Protein 1YTQ (pdb70)

Structure (mmCIF, N/CA/C/O backbone):
data_1YTQ
#
_entry.id   1YTQ
#
_cell.length_a   76.892
_cell.length_b   82.324
_cell.length_c   108.104
_cell.angle_alpha   90.00
_cell.angle_beta   90.00
_cell.angle_gamma   90.00
#
_symmetry.space_group_name_H-M   'I 2 2 2'
#
loop_
_entity.id
_entity.type
_entity.pdbx_description
1 polymer 'Beta crystallin B2'
2 water water
#
loop_
_atom_site.group_PDB
_atom_site.id
_atom_site.type_symbol
_atom_site.label_atom_id
_atom_site.label_alt_id
_atom_site.label_comp_id
_atom_site.label_asym_id
_atom_site.label_entity_id
_atom_site.label_seq_id
_atom_site.pdbx_PDB_ins_code
_atom_site.Cartn_x
_atom_site.Cartn_y
_atom_site.Cartn_z
_atom_site.occupancy
_atom_site.B_iso_or_equiv
_atom_site.auth_seq_id
_atom_site.auth_comp_id
_atom_site.auth_asym_id
_atom_site.auth_atom_id
_atom_site.pdbx_PDB_model_num
ATOM 1 N N . LEU A 1 14 ? 20.005 19.353 10.438 1.00 36.53 14 LEU A N 1
ATOM 2 C CA . LEU A 1 14 ? 18.805 18.839 11.169 1.00 35.37 14 LEU A CA 1
ATOM 3 C C . LEU A 1 14 ? 19.234 17.807 12.213 1.00 34.62 14 LEU A C 1
ATOM 4 O O . LEU A 1 14 ? 19.959 16.861 11.895 1.00 36.03 14 LEU A O 1
ATOM 9 N N . ASN A 1 15 ? 18.788 18.001 13.451 1.00 32.08 15 ASN A N 1
ATOM 10 C CA . ASN A 1 15 ? 19.110 17.102 14.555 1.00 29.82 15 ASN A CA 1
ATOM 11 C C . ASN A 1 15 ? 17.841 16.448 15.087 1.00 26.86 15 ASN A C 1
ATOM 12 O O . ASN A 1 15 ? 16.740 16.946 14.840 1.00 26.36 15 ASN A O 1
ATOM 17 N N . PRO A 1 16 ? 17.985 15.329 15.820 1.00 24.05 16 PRO A N 1
ATOM 18 C CA . PRO A 1 16 ? 16.835 14.835 16.566 1.00 22.97 16 PRO A CA 1
ATOM 19 C C . PRO A 1 16 ? 16.656 15.705 17.804 1.00 21.30 16 PRO A C 1
ATOM 20 O O . PRO A 1 16 ? 17.610 16.355 18.232 1.00 19.97 16 PRO A O 1
ATOM 24 N N . LYS A 1 17 ? 15.451 15.743 18.362 1.00 20.31 17 LYS A N 1
ATOM 25 C CA . LYS A 1 17 ? 15.205 16.562 19.546 1.00 21.04 17 LYS A CA 1
ATOM 26 C C . LYS A 1 17 ? 14.076 16.025 20.419 1.00 18.77 17 LYS A C 1
ATOM 27 O O . LYS A 1 17 ? 12.928 15.916 19.983 1.00 17.22 17 LYS A O 1
ATOM 33 N N . ILE A 1 18 ? 14.436 15.690 21.655 1.00 17.68 18 ILE A N 1
ATOM 34 C CA . ILE A 1 18 ? 13.508 15.173 22.651 1.00 17.01 18 ILE A CA 1
ATOM 35 C C . ILE A 1 18 ? 13.730 15.946 23.949 1.00 16.81 18 ILE A C 1
ATOM 36 O O . ILE A 1 18 ? 14.873 16.187 24.344 1.00 17.16 18 ILE A O 1
ATOM 41 N N . ILE A 1 19 ? 12.639 16.347 24.598 1.00 16.85 19 ILE A N 1
ATOM 42 C CA . ILE A 1 19 ? 12.716 17.115 25.838 1.00 17.40 19 ILE A CA 1
ATOM 43 C C . ILE A 1 19 ? 12.109 16.300 26.975 1.00 17.43 19 ILE A C 1
ATOM 44 O O . ILE A 1 19 ? 10.948 15.895 26.903 1.00 17.31 19 ILE A O 1
ATOM 49 N N . ILE A 1 20 ? 12.902 16.070 28.020 1.00 16.82 20 ILE A N 1
ATOM 50 C CA . ILE A 1 20 ? 12.450 15.330 29.199 1.00 16.62 20 ILE A CA 1
ATOM 51 C C . ILE A 1 20 ? 12.211 16.294 30.359 1.00 17.58 20 ILE A C 1
ATOM 52 O O . ILE A 1 20 ? 12.987 17.225 30.566 1.00 16.99 20 ILE A O 1
ATOM 57 N N . PHE A 1 21 ? 11.128 16.066 31.099 1.00 16.64 21 PHE A N 1
ATOM 58 C CA . PHE A 1 21 ? 10.706 16.957 32.178 1.00 17.92 21 PHE A CA 1
ATOM 59 C C . PHE A 1 21 ? 10.728 16.220 33.514 1.00 17.89 21 PHE A C 1
ATOM 60 O O . PHE A 1 21 ? 10.519 15.008 33.561 1.00 16.45 21 PHE A O 1
ATOM 68 N N . GLU A 1 22 ? 10.977 16.960 34.594 1.00 18.82 22 GLU A N 1
ATOM 69 C CA . GLU A 1 22 ? 10.962 16.393 35.946 1.00 20.42 22 GLU A CA 1
ATOM 70 C C . GLU A 1 22 ? 9.602 15.800 36.289 1.00 20.94 22 GLU A C 1
ATOM 71 O O . GLU A 1 22 ? 9.501 14.635 36.681 1.00 22.66 22 GLU A O 1
ATOM 77 N N . GLN A 1 23 ? 8.564 16.616 36.132 1.00 21.43 23 GLN A N 1
ATOM 78 C CA . GLN A 1 23 ? 7.217 16.269 36.571 1.00 22.25 23 GLN A CA 1
ATOM 79 C C . GLN A 1 23 ? 6.326 15.860 35.404 1.00 21.67 23 GLN A C 1
ATOM 80 O O . GLN A 1 23 ? 6.712 15.970 34.238 1.00 19.65 23 GLN A O 1
ATOM 86 N N . GLU A 1 24 ? 5.131 15.384 35.740 1.00 21.79 24 GLU A N 1
ATOM 87 C CA . GLU A 1 24 ? 4.106 15.062 34.747 1.00 22.86 24 GLU A CA 1
ATOM 88 C C . GLU A 1 24 ? 3.549 16.339 34.120 1.00 22.81 24 GLU A C 1
ATOM 89 O O . GLU A 1 24 ? 3.680 17.426 34.688 1.00 22.60 24 GLU A O 1
ATOM 100 N N . ASN A 1 25 ? 2.927 16.193 32.952 1.00 22.40 25 ASN A N 1
ATOM 101 C CA . ASN A 1 25 ? 2.344 17.319 32.213 1.00 23.27 25 ASN A CA 1
ATOM 102 C C . ASN A 1 25 ? 3.341 18.443 31.905 1.00 23.42 25 ASN A C 1
ATOM 103 O O . ASN A 1 25 ? 2.978 19.621 31.886 1.00 23.68 25 ASN A O 1
ATOM 108 N N . PHE A 1 26 ? 4.595 18.062 31.659 1.00 22.72 26 PHE A N 1
ATOM 109 C CA . PHE A 1 26 ? 5.619 18.980 31.156 1.00 22.86 26 PHE A CA 1
ATOM 110 C C . PHE A 1 26 ? 5.874 20.155 32.103 1.00 22.78 26 PHE A C 1
ATOM 111 O O . PHE A 1 26 ? 5.947 21.311 31.681 1.00 23.88 26 PHE A O 1
ATOM 119 N N . GLN A 1 27 ? 6.014 19.829 33.388 1.00 23.19 27 GLN A N 1
ATOM 120 C CA . GLN A 1 27 ? 6.305 20.807 34.432 1.00 23.20 27 GLN A CA 1
ATOM 121 C C . GLN A 1 27 ? 7.674 20.525 35.046 1.00 22.92 27 GLN A C 1
ATOM 122 O O . GLN A 1 27 ? 8.267 19.471 34.807 1.00 22.91 27 GLN A O 1
ATOM 128 N N . GLY A 1 28 ? 8.166 21.474 35.838 1.00 22.22 28 GLY A N 1
ATOM 129 C CA . GLY A 1 28 ? 9.469 21.348 36.487 1.00 21.86 28 GLY A CA 1
ATOM 130 C C . GLY A 1 28 ? 10.617 21.610 35.530 1.00 21.25 28 GLY A C 1
ATOM 131 O O . GLY A 1 28 ? 10.424 22.199 34.463 1.00 21.54 28 GLY A O 1
ATOM 132 N N . HIS A 1 29 ? 11.814 21.174 35.916 1.00 21.22 29 HIS A N 1
ATOM 133 C CA . HIS A 1 29 ? 13.003 21.340 35.081 1.00 21.04 29 HIS A CA 1
ATOM 134 C C . HIS A 1 29 ? 12.926 20.452 33.843 1.00 21.25 29 HIS A C 1
ATOM 135 O O . HIS A 1 29 ? 12.479 19.307 33.920 1.00 19.86 29 HIS A O 1
ATOM 142 N N . SER A 1 30 ? 13.368 20.993 32.709 1.00 21.29 30 SER A N 1
ATOM 143 C CA . SER A 1 30 ? 13.381 20.263 31.445 1.00 21.64 30 SER A CA 1
ATOM 144 C C . SER A 1 30 ? 14.774 20.277 30.823 1.00 22.11 30 SER A C 1
ATOM 145 O O . SE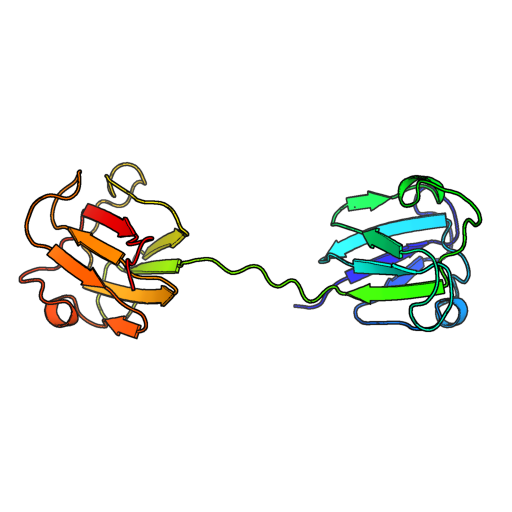R A 1 30 ? 15.560 21.196 31.064 1.00 22.40 30 SER A O 1
ATOM 148 N N . HIS A 1 31 ? 15.071 19.252 30.026 1.00 21.34 31 HIS A N 1
ATOM 149 C CA . HIS A 1 31 ? 16.359 19.143 29.343 1.00 20.94 31 HIS A CA 1
ATOM 150 C C . HIS A 1 31 ? 16.186 18.586 27.933 1.00 21.14 31 HIS A C 1
ATOM 151 O O . HIS A 1 31 ? 15.594 17.522 27.750 1.00 19.36 31 HIS A O 1
ATOM 158 N N . GLU A 1 32 ? 16.716 19.308 26.947 1.00 21.16 32 GLU A N 1
ATOM 159 C CA . GLU A 1 32 ? 16.639 18.896 25.548 1.00 21.46 32 GLU A CA 1
ATOM 160 C C . GLU A 1 32 ? 17.868 18.079 25.160 1.00 20.92 32 GLU A C 1
ATOM 161 O O . GLU A 1 32 ? 19.001 18.512 25.378 1.00 19.99 32 GLU A O 1
ATOM 167 N N . LEU A 1 33 ? 17.634 16.898 24.588 1.00 19.85 33 LEU A N 1
ATOM 168 C CA . LEU A 1 33 ? 18.703 16.060 24.048 1.00 20.24 33 LEU A CA 1
ATOM 169 C C . LEU A 1 33 ? 18.646 16.062 22.527 1.00 20.54 33 LEU A C 1
ATOM 170 O O . LEU A 1 33 ? 17.585 15.840 21.944 1.00 19.90 33 LEU A O 1
ATOM 175 N N . ASN A 1 34 ? 19.792 16.309 21.894 1.00 20.61 34 ASN A N 1
ATOM 176 C CA . ASN A 1 34 ? 19.915 16.236 20.439 1.00 20.77 34 ASN A CA 1
ATOM 177 C C . ASN A 1 34 ? 20.844 15.099 20.008 1.00 20.80 34 ASN A C 1
ATOM 178 O O . ASN A 1 34 ? 21.292 15.047 18.861 1.00 21.97 34 ASN A O 1
ATOM 183 N N . GLY A 1 35 ? 21.119 14.189 20.940 1.00 20.22 35 GLY A N 1
ATOM 184 C CA . GLY A 1 35 ? 21.957 13.022 20.684 1.00 20.07 35 GLY A CA 1
ATOM 185 C C . GLY A 1 35 ? 21.772 11.990 21.783 1.00 19.94 35 GLY A C 1
ATOM 186 O O . GLY A 1 35 ? 20.962 12.191 22.691 1.00 18.48 35 GLY A O 1
ATOM 187 N N . PRO A 1 36 ? 22.518 10.875 21.710 1.00 20.36 36 PRO A N 1
ATOM 188 C CA . PRO A 1 36 ? 22.396 9.826 22.723 1.00 20.11 36 PRO A CA 1
ATOM 189 C C . PRO A 1 36 ? 22.939 10.234 24.093 1.00 20.68 36 PRO A C 1
ATOM 190 O O . PRO A 1 36 ? 23.944 10.943 24.176 1.00 20.82 36 PRO A O 1
ATOM 194 N N . CYS A 1 37 ? 22.263 9.786 25.149 1.00 19.28 37 CYS A N 1
ATOM 195 C CA . CYS A 1 37 ? 22.701 10.017 26.524 1.00 19.69 37 CYS A CA 1
ATOM 196 C C . CYS A 1 37 ? 22.579 8.711 27.317 1.00 19.88 37 CYS A C 1
ATOM 197 O O . CYS A 1 37 ? 21.467 8.248 27.572 1.00 18.79 37 CYS A O 1
ATOM 200 N N . PRO A 1 38 ? 23.720 8.110 27.705 1.00 20.12 38 PRO A N 1
ATOM 201 C CA . PRO A 1 38 ? 23.702 6.827 28.410 1.00 20.22 38 PRO A CA 1
ATOM 202 C C . PRO A 1 38 ? 23.362 6.926 29.902 1.00 20.26 38 PRO A C 1
ATOM 203 O O . PRO A 1 38 ? 23.135 5.899 30.544 1.00 19.71 38 PRO A O 1
ATOM 207 N N . ASN A 1 39 ? 23.341 8.143 30.442 1.00 21.06 39 ASN A N 1
ATOM 208 C CA . ASN A 1 39 ? 23.000 8.372 31.844 1.00 20.98 39 ASN A CA 1
ATOM 209 C C . ASN A 1 39 ? 22.224 9.682 31.992 1.00 20.24 39 ASN A C 1
ATOM 210 O O . ASN A 1 39 ? 22.814 10.765 32.004 1.00 19.70 39 ASN A O 1
ATOM 215 N N . LEU A 1 40 ? 20.901 9.573 32.104 1.00 18.94 40 LEU A N 1
ATOM 216 C CA . LEU A 1 40 ? 20.025 10.748 32.186 1.00 19.49 40 LEU A CA 1
ATOM 217 C C . LEU A 1 40 ? 20.077 11.460 33.542 1.00 19.49 40 LEU A C 1
ATOM 218 O O . LEU A 1 40 ? 19.480 12.525 33.702 1.00 18.99 40 LEU A O 1
ATOM 223 N N . LYS A 1 41 ? 20.779 10.878 34.514 1.00 20.90 41 LYS A N 1
ATOM 224 C CA . LYS A 1 41 ? 21.049 11.557 35.783 1.00 22.48 41 LYS A CA 1
ATOM 225 C C . LYS A 1 41 ? 21.889 12.822 35.571 1.00 22.11 41 LYS A C 1
ATOM 226 O O . LYS A 1 41 ? 21.761 13.789 36.323 1.00 22.70 41 LYS A O 1
ATOM 232 N N . GLU A 1 42 ? 22.738 12.808 34.544 1.00 22.49 42 GLU A N 1
ATOM 233 C CA . GLU A 1 42 ? 23.594 13.953 34.218 1.00 23.36 42 GLU A CA 1
ATOM 234 C C . GLU A 1 42 ? 22.837 15.139 33.606 1.00 23.06 42 GLU A C 1
ATOM 235 O O . GLU A 1 42 ? 23.396 16.230 33.493 1.00 23.13 42 GLU A O 1
ATOM 241 N N . THR A 1 43 ? 21.583 14.928 33.207 1.00 21.71 43 THR A N 1
ATOM 242 C CA . THR A 1 43 ? 20.759 15.996 32.634 1.00 21.56 43 THR A CA 1
ATOM 243 C C . THR A 1 43 ? 20.059 16.845 33.698 1.00 20.55 43 THR A C 1
ATOM 244 O O . THR A 1 43 ? 19.502 17.896 33.381 1.00 20.86 43 THR A O 1
ATOM 248 N N . GLY A 1 44 ? 20.076 16.383 34.949 1.00 20.85 44 GLY A N 1
ATOM 249 C CA . GLY A 1 44 ? 19.292 17.002 36.018 1.00 21.19 44 GLY A CA 1
ATOM 250 C C . GLY A 1 44 ? 17.890 16.419 36.119 1.00 21.41 44 GLY A C 1
ATOM 251 O O . GLY A 1 44 ? 17.149 16.735 37.052 1.00 22.38 44 GLY A O 1
ATOM 252 N N . VAL A 1 45 ? 17.529 15.572 35.154 1.00 21.32 45 VAL A N 1
ATOM 253 C CA . VAL A 1 45 ? 16.248 14.874 35.140 1.00 21.19 45 VAL A CA 1
ATOM 254 C C . VAL A 1 45 ? 16.543 13.375 35.208 1.00 20.70 45 VAL A C 1
ATOM 255 O O . VAL A 1 45 ? 16.545 12.680 34.189 1.00 20.69 45 VAL A O 1
ATOM 259 N N . GLU A 1 46 ? 16.806 12.892 36.419 1.00 21.13 46 GLU A N 1
ATOM 260 C CA . GLU A 1 46 ? 17.200 11.498 36.641 1.00 21.56 46 GLU A CA 1
ATOM 261 C C . GLU A 1 46 ? 16.075 10.522 36.303 1.00 20.91 46 GLU A C 1
ATOM 262 O O . GLU A 1 46 ? 16.324 9.448 35.751 1.00 21.28 46 GLU A O 1
ATOM 268 N N . LYS A 1 47 ? 14.845 10.900 36.644 1.00 20.32 47 LYS A N 1
ATOM 269 C CA . LYS A 1 47 ? 13.666 10.095 36.339 1.00 19.86 47 LYS A CA 1
ATOM 270 C C . LYS A 1 47 ? 12.561 11.009 35.816 1.00 18.75 47 LYS A C 1
ATOM 271 O O . LYS A 1 47 ? 11.850 11.650 36.594 1.00 18.48 47 LYS A O 1
ATOM 277 N N . ALA A 1 48 ? 12.435 11.070 34.492 1.00 18.28 48 ALA A N 1
ATOM 278 C CA . ALA A 1 48 ? 11.493 11.978 33.843 1.00 17.65 48 ALA A CA 1
ATOM 279 C C . ALA A 1 48 ? 10.043 11.633 34.176 1.00 17.05 48 ALA A C 1
ATOM 280 O O . ALA A 1 48 ? 9.676 10.459 34.243 1.00 17.10 48 ALA A O 1
ATOM 282 N N . GLY A 1 49 ? 9.235 12.667 34.394 1.00 16.27 49 GLY A N 1
ATOM 283 C CA . GLY A 1 49 ? 7.799 12.512 34.617 1.00 16.64 49 GLY A CA 1
ATOM 284 C C . GLY A 1 49 ? 7.005 12.619 33.326 1.00 16.26 49 GLY A C 1
ATOM 285 O O . GLY A 1 49 ? 5.924 12.040 33.209 1.00 17.02 49 GLY A O 1
ATOM 286 N N . SER A 1 50 ? 7.539 13.368 32.360 1.00 15.54 50 SER A N 1
ATOM 287 C CA . SER A 1 50 ? 6.919 13.502 31.040 1.00 15.46 50 SER A CA 1
ATOM 288 C C . SER A 1 50 ? 7.967 13.748 29.955 1.00 15.71 50 SER A C 1
ATOM 289 O O . SER A 1 50 ? 9.074 14.211 30.241 1.00 15.57 50 SER A O 1
ATOM 292 N N . VAL A 1 51 ? 7.602 13.434 28.713 1.00 15.07 51 VAL A N 1
ATOM 293 C CA . VAL A 1 51 ? 8.525 13.494 27.578 1.00 15.33 51 VAL A CA 1
ATOM 294 C C . VAL A 1 51 ? 7.850 14.110 26.351 1.00 16.28 51 VAL A C 1
ATOM 295 O O . VAL A 1 51 ? 6.750 13.703 25.973 1.00 15.22 51 VAL A O 1
ATOM 299 N N . LEU A 1 52 ? 8.521 15.085 25.737 1.00 16.56 52 LEU A N 1
ATOM 300 C CA . LEU A 1 52 ? 8.049 15.716 24.503 1.00 16.97 52 LEU A CA 1
ATOM 301 C C . LEU A 1 52 ? 9.038 15.445 23.373 1.00 16.28 52 LEU A C 1
ATOM 302 O O . LEU A 1 52 ? 10.194 15.865 23.442 1.00 15.77 52 LEU A O 1
ATOM 307 N N . VAL A 1 53 ? 8.577 14.745 22.339 1.00 15.88 53 VAL A N 1
ATOM 308 C CA . VAL A 1 53 ? 9.394 14.462 21.160 1.00 16.32 53 VAL A CA 1
ATOM 309 C C . VAL A 1 53 ? 9.063 15.468 20.064 1.00 16.14 53 VAL A C 1
ATOM 310 O O . VAL A 1 53 ? 7.916 15.559 19.624 1.00 14.71 53 VAL A O 1
ATOM 314 N N . GLN A 1 54 ? 10.073 16.218 19.631 1.00 16.72 54 GLN A N 1
ATOM 315 C CA . GLN A 1 54 ? 9.909 17.227 18.583 1.00 17.84 54 GLN A CA 1
ATOM 316 C C . GLN A 1 54 ? 10.508 16.776 17.245 1.00 17.22 54 GLN A C 1
ATOM 317 O O . GLN A 1 54 ? 10.035 17.184 16.184 1.00 18.01 54 GLN A O 1
ATOM 323 N N . ALA A 1 55 ? 11.550 15.947 17.298 1.00 17.24 55 ALA A N 1
ATOM 324 C CA . ALA A 1 55 ? 12.073 15.276 16.106 1.00 17.29 55 ALA A CA 1
ATOM 325 C C . ALA A 1 55 ? 12.729 13.954 16.495 1.00 17.21 55 ALA A C 1
ATOM 326 O O . ALA A 1 55 ? 13.753 13.943 17.177 1.00 17.41 55 ALA A O 1
ATOM 328 N N . GLY A 1 56 ? 12.135 12.848 16.053 1.00 16.82 56 GLY A N 1
ATOM 329 C CA . GLY A 1 56 ? 12.580 11.508 16.437 1.00 16.71 56 GLY A CA 1
ATOM 330 C C . GLY A 1 56 ? 12.576 10.539 15.265 1.00 16.25 56 GLY A C 1
ATOM 331 O O . GLY A 1 56 ? 12.855 10.939 14.134 1.00 16.47 56 GLY A O 1
ATOM 332 N N . PRO A 1 57 ? 12.261 9.254 15.521 1.00 15.08 57 PRO A N 1
ATOM 333 C CA . PRO A 1 57 ? 11.883 8.660 16.805 1.00 14.25 57 PRO A CA 1
ATOM 334 C C . PRO A 1 57 ? 13.079 8.362 17.709 1.00 14.07 57 PRO A C 1
ATOM 335 O O . PRO A 1 57 ? 14.211 8.276 17.236 1.00 14.19 57 PRO A O 1
ATOM 339 N N . TRP A 1 58 ? 12.810 8.205 19.002 1.00 13.10 58 TRP A N 1
ATOM 340 C CA . TRP A 1 58 ? 13.832 7.853 19.984 1.00 13.14 58 TRP A CA 1
ATOM 341 C C . TRP A 1 58 ? 13.505 6.504 20.611 1.00 13.10 58 TRP A C 1
ATOM 342 O O . TRP A 1 58 ? 12.369 6.033 20.529 1.00 11.74 58 TRP A O 1
ATOM 353 N N . VAL A 1 59 ? 14.509 5.888 21.231 1.00 13.09 59 VAL A N 1
ATOM 354 C CA . VAL A 1 59 ? 14.286 4.722 22.084 1.00 13.05 59 VAL A CA 1
ATOM 355 C C . VAL A 1 59 ? 14.905 4.970 23.460 1.00 13.92 59 VAL A C 1
ATOM 356 O O . VAL A 1 59 ? 16.116 5.166 23.585 1.00 13.24 59 VAL A O 1
ATOM 360 N N . GLY A 1 60 ? 14.053 4.986 24.484 1.00 12.75 60 GLY A N 1
ATOM 361 C CA . GLY A 1 60 ? 14.493 5.156 25.863 1.00 13.24 60 GLY A CA 1
ATOM 362 C C . GLY A 1 60 ? 14.612 3.814 26.550 1.00 13.48 60 GLY A C 1
ATOM 363 O O . GLY A 1 60 ? 13.991 2.836 26.126 1.00 12.51 60 GLY A O 1
ATOM 364 N N . TYR A 1 61 ? 15.411 3.767 27.611 1.00 13.65 61 TYR A N 1
ATOM 365 C CA . TYR A 1 61 ? 15.646 2.525 28.338 1.00 14.65 61 TYR A CA 1
ATOM 366 C C . TYR A 1 61 ? 15.451 2.694 29.839 1.00 14.83 61 TYR A C 1
ATOM 367 O O . TYR A 1 61 ? 15.604 3.788 30.385 1.00 14.23 61 TYR A O 1
ATOM 376 N N . GLU A 1 62 ? 15.107 1.586 30.486 1.00 16.06 62 GLU A N 1
ATOM 377 C CA . GLU A 1 62 ? 14.941 1.516 31.933 1.00 16.80 62 GLU A CA 1
ATOM 378 C C . GLU A 1 62 ? 16.229 1.893 32.663 1.00 16.80 62 GLU A C 1
ATOM 379 O O . GLU A 1 62 ? 16.214 2.711 33.584 1.00 17.94 62 GLU A O 1
ATOM 385 N N . GLN A 1 63 ? 17.334 1.284 32.237 1.00 17.58 63 GLN A N 1
ATOM 386 C CA . GLN A 1 63 ? 18.618 1.405 32.924 1.00 18.42 63 GLN A CA 1
ATOM 387 C C . GLN A 1 63 ? 19.627 2.195 32.098 1.00 18.22 63 GLN A C 1
ATOM 388 O O . GLN A 1 63 ? 19.409 2.457 30.912 1.00 16.40 63 GLN A O 1
ATOM 394 N N . ALA A 1 64 ? 20.730 2.575 32.740 1.00 18.24 64 ALA A N 1
ATOM 395 C CA . ALA A 1 64 ? 21.798 3.327 32.083 1.00 18.77 64 ALA A CA 1
ATOM 396 C C . ALA A 1 64 ? 22.505 2.477 31.029 1.00 18.72 64 ALA A C 1
ATOM 397 O O . ALA A 1 64 ? 22.451 1.246 31.073 1.00 19.10 64 ALA A O 1
ATOM 399 N N . ASN A 1 65 ? 23.162 3.151 30.085 1.00 19.00 65 ASN A N 1
ATOM 400 C CA . ASN A 1 65 ? 23.903 2.499 28.999 1.00 19.57 65 ASN A CA 1
ATOM 401 C C . ASN A 1 65 ? 23.021 1.644 28.079 1.00 19.36 65 ASN A C 1
ATOM 402 O O . ASN A 1 65 ? 23.461 0.611 27.569 1.00 19.38 65 ASN A O 1
ATOM 407 N N . CYS A 1 66 ? 21.783 2.093 27.871 1.00 19.01 66 CYS A N 1
ATOM 408 C CA . CYS A 1 66 ? 20.834 1.443 26.963 1.00 18.86 66 CYS A CA 1
ATOM 409 C C . CYS A 1 66 ? 20.556 -0.022 27.324 1.00 19.02 66 CYS A C 1
ATOM 410 O O . CYS A 1 66 ? 20.679 -0.913 26.481 1.00 19.31 66 CYS A O 1
ATOM 413 N N . LYS A 1 67 ? 20.172 -0.252 28.580 1.00 18.71 67 LYS A N 1
ATOM 414 C CA . LYS A 1 67 ? 19.862 -1.596 29.080 1.00 19.17 67 LYS A CA 1
ATOM 415 C C . LYS A 1 67 ? 18.478 -1.642 29.724 1.00 17.50 67 LYS A C 1
ATOM 416 O O . LYS A 1 67 ? 17.925 -0.610 30.105 1.00 17.43 67 LYS A O 1
ATOM 422 N N . GLY A 1 68 ? 17.931 -2.850 29.847 1.00 16.80 68 GLY A N 1
ATOM 423 C CA . GLY A 1 68 ? 16.635 -3.062 30.491 1.00 15.72 68 GLY A CA 1
ATOM 424 C C . GLY A 1 68 ? 15.470 -2.957 29.524 1.00 15.20 68 GLY A C 1
ATOM 425 O O . GLY A 1 68 ? 15.618 -3.227 28.330 1.00 16.90 68 GLY A O 1
ATOM 426 N N . GLU A 1 69 ? 14.307 -2.570 30.046 1.00 14.42 69 GLU A N 1
ATOM 427 C CA . GLU A 1 69 ? 13.093 -2.436 29.232 1.00 13.91 69 GLU A CA 1
ATOM 428 C C . GLU A 1 69 ? 13.191 -1.246 28.279 1.00 13.91 69 GLU A C 1
ATOM 429 O O . GLU A 1 69 ? 13.781 -0.219 28.613 1.00 13.03 69 GLU A O 1
ATOM 440 N N . GLN A 1 70 ? 12.593 -1.402 27.100 1.00 13.60 70 GLN A N 1
ATOM 441 C CA . GLN A 1 70 ? 12.730 -0.444 26.005 1.00 13.37 70 GLN A CA 1
ATOM 442 C C . GLN A 1 70 ? 11.418 0.294 25.749 1.00 12.82 70 GLN A C 1
ATOM 443 O O . GLN A 1 70 ? 10.344 -0.310 25.778 1.00 12.35 70 GLN A O 1
ATOM 449 N N . PHE A 1 71 ? 11.515 1.601 25.502 1.00 12.55 71 PHE A N 1
ATOM 450 C CA . PHE A 1 71 ? 10.350 2.433 25.191 1.00 12.25 71 PHE A CA 1
ATOM 451 C C . PHE A 1 71 ? 10.624 3.260 23.937 1.00 12.54 71 PHE A C 1
ATOM 452 O O . PHE A 1 71 ? 11.575 4.041 23.905 1.00 12.37 71 PHE A O 1
ATOM 460 N N . VAL A 1 72 ? 9.790 3.090 22.914 1.00 11.78 72 VAL A N 1
ATOM 461 C CA . VAL A 1 72 ? 9.923 3.842 21.668 1.00 12.21 72 VAL A CA 1
ATOM 462 C C . VAL A 1 72 ? 9.109 5.131 21.752 1.00 12.52 72 VAL A C 1
ATOM 463 O O . VAL A 1 72 ? 7.893 5.093 21.947 1.00 12.11 72 VAL A O 1
ATOM 467 N N . PHE A 1 73 ? 9.793 6.264 21.603 1.00 12.21 73 PHE A N 1
ATOM 468 C CA . PHE A 1 73 ? 9.158 7.578 21.638 1.00 12.36 73 PHE A CA 1
ATOM 469 C C . PHE A 1 73 ? 9.068 8.152 20.227 1.00 13.26 73 PHE A C 1
ATOM 470 O O . PHE A 1 73 ? 10.073 8.219 19.518 1.00 13.17 73 PHE A O 1
ATOM 478 N N . GLU A 1 74 ? 7.865 8.561 19.829 1.00 13.27 74 GLU A N 1
ATOM 479 C CA . GLU A 1 74 ? 7.641 9.191 18.528 1.00 13.30 74 GLU A CA 1
ATOM 480 C C . GLU A 1 74 ? 7.160 10.621 18.717 1.00 13.97 74 GLU A C 1
ATOM 481 O O . GLU A 1 74 ? 6.772 11.007 19.819 1.00 13.23 74 GLU A O 1
ATOM 487 N N . LYS A 1 75 ? 7.179 11.401 17.638 1.00 14.58 75 LYS A N 1
ATOM 488 C CA . LYS A 1 75 ? 6.840 12.823 17.710 1.00 15.10 75 LYS A CA 1
ATOM 489 C C . LYS A 1 75 ? 5.474 13.034 18.359 1.00 14.95 75 LYS A C 1
ATOM 490 O O . LYS A 1 75 ? 4.460 12.538 17.867 1.00 14.77 75 LYS A O 1
ATOM 498 N N . GLY A 1 76 ? 5.464 13.761 19.474 1.00 14.93 76 GLY A N 1
ATOM 499 C CA . GLY A 1 76 ? 4.238 14.013 20.224 1.00 15.01 76 GLY A CA 1
ATOM 500 C C . GLY A 1 76 ? 4.469 14.183 21.713 1.00 15.11 76 GLY A C 1
ATOM 501 O O . GLY A 1 76 ? 5.591 14.436 22.156 1.00 15.85 76 GLY A O 1
ATOM 502 N N . GLU A 1 77 ? 3.395 14.016 22.479 1.00 15.22 77 GLU A N 1
ATOM 503 C CA . GLU A 1 77 ? 3.375 14.309 23.905 1.00 15.97 77 GLU A CA 1
ATOM 504 C C . GLU A 1 77 ? 3.151 13.038 24.726 1.00 15.73 77 GLU A C 1
ATOM 505 O O . GLU A 1 77 ? 2.178 12.313 24.508 1.00 15.54 77 GLU A O 1
ATOM 511 N N . TYR A 1 78 ? 4.063 12.781 25.661 1.00 15.71 78 TYR A N 1
ATOM 512 C CA . TYR A 1 78 ? 3.923 11.705 26.639 1.00 16.06 78 TYR A CA 1
ATOM 513 C C . TYR A 1 78 ? 3.887 12.355 28.028 1.00 17.12 78 TYR A C 1
ATOM 514 O O . TYR A 1 78 ? 4.936 12.585 28.633 1.00 16.13 78 TYR A O 1
ATOM 523 N N . PRO A 1 79 ? 2.678 12.659 28.538 1.00 18.49 79 PRO A N 1
ATOM 524 C CA . PRO A 1 79 ? 2.538 13.511 29.721 1.00 19.65 79 PRO A CA 1
ATOM 525 C C . PRO A 1 79 ? 2.740 12.827 31.079 1.00 20.99 79 PRO A C 1
ATOM 526 O O . PRO A 1 79 ? 2.791 13.515 32.099 1.00 21.79 79 PRO A O 1
ATOM 530 N N . ARG A 1 80 ? 2.835 11.498 31.097 1.00 21.45 80 ARG A N 1
ATOM 531 C CA . ARG A 1 80 ? 3.066 10.753 32.339 1.00 23.13 80 ARG A CA 1
ATOM 532 C C . ARG A 1 80 ? 4.068 9.624 32.128 1.00 23.34 80 ARG A C 1
ATOM 533 O O . ARG A 1 80 ? 4.410 9.292 30.993 1.00 23.21 80 ARG A O 1
ATOM 541 N N . TRP A 1 81 ? 4.530 9.039 33.230 1.00 24.11 81 TRP A N 1
ATOM 542 C CA . TRP A 1 81 ? 5.473 7.921 33.174 1.00 24.49 81 TRP A CA 1
ATOM 543 C C . TRP A 1 81 ? 4.840 6.681 32.536 1.00 24.81 81 TRP A C 1
ATOM 544 O O . TRP A 1 81 ? 5.496 5.971 31.775 1.00 27.03 81 TRP A O 1
ATOM 555 N N . ASP A 1 82 ? 3.566 6.437 32.840 1.00 22.20 82 ASP A N 1
ATOM 556 C CA . ASP A 1 82 ? 2.861 5.245 32.355 1.00 21.44 82 ASP A CA 1
ATOM 557 C C . ASP A 1 82 ? 2.358 5.381 30.914 1.00 19.48 82 ASP A C 1
ATOM 558 O O . ASP A 1 82 ? 1.836 4.419 30.349 1.00 19.98 82 ASP A O 1
ATOM 563 N N . SER A 1 83 ? 2.511 6.567 30.326 1.00 18.38 83 SER A N 1
ATOM 564 C CA . SER A 1 83 ? 2.086 6.807 28.948 1.00 17.73 83 SER A CA 1
ATOM 565 C C . SER A 1 83 ? 3.015 6.160 27.915 1.00 16.70 83 SER A C 1
ATOM 566 O O . SER A 1 83 ? 2.588 5.907 26.789 1.00 15.64 83 SER A O 1
ATOM 569 N N . TRP A 1 84 ? 4.270 5.900 28.290 1.00 16.45 84 TRP A N 1
ATOM 570 C CA . TRP A 1 84 ? 5.257 5.331 27.358 1.00 16.37 84 TRP A CA 1
ATOM 571 C C . TRP A 1 84 ? 5.681 3.888 27.665 1.00 16.26 84 TRP A C 1
ATOM 572 O O . TRP A 1 84 ? 6.463 3.306 26.911 1.00 14.79 84 TRP A O 1
ATOM 583 N N . THR A 1 85 ? 5.174 3.315 28.756 1.00 16.26 85 THR A N 1
ATOM 584 C CA . THR A 1 85 ? 5.526 1.945 29.148 1.00 18.50 85 THR A CA 1
ATOM 585 C C . THR A 1 85 ? 4.296 1.189 29.651 1.00 18.95 85 THR A C 1
ATOM 586 O O . THR A 1 85 ? 3.445 1.764 30.333 1.00 17.09 85 THR A O 1
ATOM 590 N N . SER A 1 86 ? 4.213 -0.098 29.312 1.00 21.02 86 SER A N 1
ATOM 591 C CA . SER A 1 86 ? 2.996 -0.886 29.544 1.00 23.86 86 SER A CA 1
ATOM 592 C C . SER A 1 86 ? 3.092 -1.971 30.622 1.00 26.31 86 SER A C 1
ATOM 593 O O . SER A 1 86 ? 2.063 -2.407 31.145 1.00 27.54 86 SER A O 1
ATOM 596 N N . SER A 1 87 ? 4.306 -2.410 30.945 1.00 27.26 87 SER A N 1
ATOM 597 C CA . SER A 1 87 ? 4.519 -3.364 32.033 1.00 29.73 87 SER A CA 1
ATOM 598 C C . SER A 1 87 ? 5.460 -2.741 33.057 1.00 30.95 87 SER A C 1
ATOM 599 O O . SER A 1 87 ? 6.674 -2.691 32.843 1.00 27.92 87 SER A O 1
ATOM 602 N N . ARG A 1 88 ? 4.899 -2.262 34.167 1.00 31.96 88 ARG A N 1
ATOM 603 C CA . ARG A 1 88 ? 5.693 -1.561 35.172 1.00 32.71 88 ARG A CA 1
ATOM 604 C C . ARG A 1 88 ? 6.288 -2.478 36.227 1.00 32.61 88 ARG A C 1
ATOM 605 O O . ARG A 1 88 ? 5.695 -2.716 37.284 1.00 35.37 88 ARG A O 1
ATOM 613 N N . ARG A 1 89 ? 7.468 -3.000 35.915 1.00 31.19 89 ARG A N 1
ATOM 614 C CA . ARG A 1 89 ? 8.431 -3.335 36.947 1.00 30.34 89 ARG A CA 1
ATOM 615 C C . ARG A 1 89 ? 8.939 -2.008 37.516 1.00 29.32 89 ARG A C 1
ATOM 616 O O . ARG A 1 89 ? 9.154 -1.886 38.723 1.00 29.58 89 ARG A O 1
ATOM 624 N N . THR A 1 90 ? 9.128 -1.022 36.634 1.00 28.26 90 THR A N 1
ATOM 625 C CA . THR A 1 90 ? 9.693 0.274 37.013 1.00 26.27 90 THR A CA 1
ATOM 626 C C . THR A 1 90 ? 9.043 1.454 36.284 1.00 24.74 90 THR A C 1
ATOM 627 O O . THR A 1 90 ? 8.351 1.283 35.278 1.00 25.81 90 THR A O 1
ATOM 631 N N . ASP A 1 91 ? 9.295 2.649 36.816 1.00 22.36 91 ASP A N 1
ATOM 632 C CA . ASP A 1 91 ? 8.963 3.914 36.154 1.00 21.70 91 ASP A CA 1
ATOM 633 C C . ASP A 1 91 ? 10.256 4.651 35.784 1.00 20.41 91 ASP A C 1
ATOM 634 O O . ASP A 1 91 ? 10.271 5.877 35.649 1.00 20.13 91 ASP A O 1
ATOM 639 N N . SER A 1 92 ? 11.333 3.886 35.609 1.00 19.03 92 SER A N 1
ATOM 640 C CA . SER A 1 92 ? 12.666 4.442 35.394 1.00 19.05 92 SER A CA 1
ATOM 641 C C . SER A 1 92 ? 12.909 4.750 33.920 1.00 18.10 92 SER A C 1
ATOM 642 O O . SER A 1 92 ? 12.508 3.988 33.039 1.00 17.17 92 SER A O 1
ATOM 647 N N . LEU A 1 93 ? 13.563 5.881 33.672 1.00 16.70 93 LEU A N 1
ATOM 648 C CA . LEU A 1 93 ? 14.040 6.249 32.343 1.00 16.30 93 LEU A CA 1
ATOM 649 C C . LEU A 1 93 ? 15.448 6.816 32.516 1.00 16.46 93 LEU A C 1
ATOM 650 O O . LEU A 1 93 ? 15.614 7.959 32.947 1.00 16.39 93 LEU A O 1
ATOM 655 N N . SER A 1 94 ? 16.452 6.003 32.191 1.00 15.88 94 SER A N 1
ATOM 656 C CA . SER A 1 94 ? 17.847 6.304 32.532 1.00 16.98 94 SER A CA 1
ATOM 657 C C . SER A 1 94 ? 18.772 6.553 31.335 1.00 17.32 94 SER A C 1
ATOM 658 O O . SER A 1 94 ? 19.867 7.091 31.512 1.00 18.25 94 SER A O 1
ATOM 661 N N . SER A 1 95 ? 18.353 6.158 30.134 1.00 16.55 95 SER A N 1
ATOM 662 C CA . SER A 1 95 ? 19.119 6.455 28.921 1.00 16.33 95 SER A CA 1
ATOM 663 C C . SER A 1 95 ? 18.213 6.615 27.702 1.00 16.20 95 SER A C 1
ATOM 664 O O . SER A 1 95 ? 17.139 6.017 27.632 1.00 16.12 95 SER A O 1
ATOM 667 N N . LEU A 1 96 ? 18.664 7.431 26.752 1.00 15.75 96 LEU A N 1
ATOM 668 C CA . LEU A 1 96 ? 17.917 7.723 25.530 1.00 15.97 96 LEU A CA 1
ATOM 669 C C . LEU A 1 96 ? 18.865 7.803 24.338 1.00 16.54 96 LEU A C 1
ATOM 670 O O . LEU A 1 96 ? 20.025 8.191 24.486 1.00 17.07 96 LEU A O 1
ATOM 675 N N . ARG A 1 97 ? 18.367 7.426 23.162 1.00 16.16 97 ARG A N 1
ATOM 676 C CA . ARG A 1 97 ? 19.119 7.593 21.918 1.00 16.13 97 ARG A CA 1
ATOM 677 C C . ARG A 1 97 ? 18.181 7.724 20.715 1.00 16.20 97 ARG A C 1
ATOM 678 O O . ARG A 1 97 ? 17.089 7.152 20.720 1.00 15.06 97 ARG A O 1
ATOM 686 N N . PRO A 1 98 ? 18.601 8.482 19.683 1.00 15.59 98 PRO A N 1
ATOM 687 C CA . PRO A 1 98 ? 17.800 8.557 18.461 1.00 15.74 98 PRO A CA 1
ATOM 688 C C . PRO A 1 98 ? 17.888 7.268 17.649 1.00 16.16 98 PRO A C 1
ATOM 689 O O . PRO A 1 98 ? 18.971 6.691 17.525 1.00 17.84 98 PRO A O 1
ATOM 693 N N . ILE A 1 99 ? 16.758 6.827 17.101 1.00 15.42 99 ILE A N 1
ATOM 694 C CA . ILE A 1 99 ? 16.719 5.619 16.282 1.00 15.84 99 ILE A CA 1
ATOM 695 C C . ILE A 1 99 ? 17.119 5.957 14.850 1.00 16.61 99 ILE A C 1
ATOM 696 O O . ILE A 1 99 ? 16.468 6.770 14.195 1.00 16.99 99 ILE A O 1
ATOM 701 N N . LYS A 1 100 ? 18.185 5.326 14.365 1.00 17.91 100 LYS A N 1
ATOM 702 C CA . LYS A 1 100 ? 18.590 5.475 12.972 1.00 19.12 100 LYS A CA 1
ATOM 703 C C . LYS A 1 100 ? 17.685 4.597 12.108 1.00 17.89 100 LYS A C 1
ATOM 704 O O . LYS A 1 100 ? 17.992 3.434 11.839 1.00 17.42 100 LYS A O 1
ATOM 710 N N . VAL A 1 101 ? 16.560 5.175 11.690 1.00 17.02 101 VAL A N 1
ATOM 711 C CA . VAL A 1 101 ? 15.499 4.437 11.005 1.00 18.11 101 VAL A CA 1
ATOM 712 C C . VAL A 1 101 ? 15.919 4.037 9.592 1.00 18.38 101 VAL A C 1
ATOM 713 O O . VAL A 1 101 ? 16.364 4.877 8.808 1.00 19.89 101 VAL A O 1
ATOM 717 N N . ASP A 1 102 ? 15.771 2.751 9.282 1.00 18.76 102 ASP A N 1
ATOM 718 C CA . ASP A 1 102 ? 15.996 2.239 7.934 1.00 19.50 102 ASP A CA 1
ATOM 719 C C . ASP A 1 102 ? 14.652 2.169 7.210 1.00 19.77 102 ASP A C 1
ATOM 720 O O . ASP A 1 102 ? 13.917 1.191 7.340 1.00 17.44 102 ASP A O 1
ATOM 725 N N . SER A 1 103 ? 14.331 3.225 6.465 1.00 21.67 103 SER A N 1
ATOM 726 C CA . SER A 1 103 ? 13.059 3.320 5.748 1.00 23.06 103 SER A CA 1
ATOM 727 C C . SER A 1 103 ? 13.294 3.673 4.280 1.00 24.15 103 SER A C 1
ATOM 728 O O . SER A 1 103 ? 13.299 4.846 3.899 1.00 25.90 103 SER A O 1
ATOM 731 N N . GLN A 1 104 ? 13.494 2.640 3.467 1.00 24.27 104 GLN A N 1
ATOM 732 C CA . GLN A 1 104 ? 13.716 2.793 2.032 1.00 24.92 104 GLN A CA 1
ATOM 733 C C . GLN A 1 104 ? 12.445 3.214 1.301 1.00 24.31 104 GLN A C 1
ATOM 734 O O . GLN A 1 104 ? 11.342 2.788 1.650 1.00 24.05 104 GLN A O 1
ATOM 740 N N . GLU A 1 105 ? 12.618 4.060 0.289 1.00 23.80 105 GLU A N 1
ATOM 741 C CA . GLU A 1 105 ? 11.545 4.430 -0.628 1.00 22.90 105 GLU A CA 1
ATOM 742 C C . GLU A 1 105 ? 12.106 4.539 -2.041 1.00 21.94 105 GLU A C 1
ATOM 743 O O . GLU A 1 105 ? 13.267 4.910 -2.229 1.00 21.82 105 GLU A O 1
ATOM 754 N N . HIS A 1 106 ? 11.276 4.215 -3.028 1.00 19.52 106 HIS A N 1
ATOM 755 C CA . HIS A 1 106 ? 11.668 4.306 -4.430 1.00 18.70 106 HIS A CA 1
ATOM 756 C C . HIS A 1 106 ? 11.223 5.652 -4.971 1.00 17.30 106 HIS A C 1
ATOM 757 O O . HIS A 1 106 ? 10.026 5.907 -5.098 1.00 16.62 106 HIS A O 1
ATOM 764 N N . LYS A 1 107 ? 12.189 6.511 -5.286 1.00 17.72 107 LYS A N 1
ATOM 765 C CA . LYS A 1 107 ? 11.899 7.884 -5.677 1.00 17.48 107 LYS A CA 1
ATOM 766 C C . LYS A 1 107 ? 12.394 8.195 -7.086 1.00 16.13 107 LYS A C 1
ATOM 767 O O . LYS A 1 107 ? 13.532 7.879 -7.442 1.00 16.16 107 LYS A O 1
ATOM 773 N N . ILE A 1 108 ? 11.520 8.812 -7.877 1.00 15.57 108 ILE A N 1
ATOM 774 C CA . ILE A 1 108 ? 11.866 9.327 -9.199 1.00 15.93 108 ILE A CA 1
ATOM 775 C C . ILE A 1 108 ? 11.338 10.757 -9.302 1.00 15.48 108 ILE A C 1
ATOM 776 O O . ILE A 1 108 ? 10.189 11.028 -8.944 1.00 14.93 108 ILE A O 1
ATOM 781 N N . ILE A 1 109 ? 12.185 11.668 -9.774 1.00 16.24 109 ILE A N 1
ATOM 782 C CA . ILE A 1 109 ? 11.825 13.080 -9.883 1.00 17.02 109 ILE A CA 1
ATOM 783 C C . ILE A 1 109 ? 11.913 13.510 -11.343 1.00 16.59 109 ILE A C 1
ATOM 784 O O . ILE A 1 109 ? 12.981 13.435 -11.952 1.00 16.78 109 ILE A O 1
ATOM 789 N N . LEU A 1 110 ? 10.787 13.960 -11.894 1.00 16.77 110 LEU A N 1
ATOM 790 C CA . LEU A 1 110 ? 10.712 14.379 -13.291 1.00 17.28 110 LEU A CA 1
ATOM 791 C C . LEU A 1 110 ? 10.579 15.895 -13.367 1.00 17.75 110 LEU A C 1
ATOM 792 O O . LEU A 1 110 ? 9.786 16.487 -12.635 1.00 17.83 110 LEU A O 1
ATOM 797 N N . TYR A 1 111 ? 11.351 16.511 -14.260 1.00 17.39 111 TYR A N 1
ATOM 798 C CA . TYR A 1 111 ? 11.460 17.967 -14.329 1.00 17.75 111 TYR A CA 1
ATOM 799 C C . TYR A 1 111 ? 10.935 18.533 -15.642 1.00 17.48 111 TYR A C 1
ATOM 800 O O . TYR A 1 111 ? 10.942 17.857 -16.671 1.00 16.61 111 TYR A O 1
ATOM 809 N N . GLU A 1 112 ? 10.496 19.788 -15.589 1.00 17.90 112 GLU A N 1
ATOM 810 C CA . GLU A 1 112 ? 9.968 20.496 -16.752 1.00 18.47 112 GLU A CA 1
ATOM 811 C C . GLU A 1 112 ? 11.057 20.753 -17.790 1.00 18.26 112 GLU A C 1
ATOM 812 O O . GLU A 1 112 ? 10.894 20.423 -18.965 1.00 17.97 112 GLU A O 1
ATOM 818 N N . ASN A 1 113 ? 12.162 21.340 -17.339 1.00 18.43 113 ASN A N 1
ATOM 819 C CA . ASN A 1 113 ? 13.260 21.736 -18.217 1.00 18.22 113 ASN A CA 1
ATOM 820 C C . ASN A 1 113 ? 14.498 20.864 -18.001 1.00 17.99 113 ASN A C 1
ATOM 821 O O . ASN A 1 113 ? 14.601 20.188 -16.975 1.00 18.76 113 ASN A O 1
ATOM 826 N N . PRO A 1 114 ? 15.441 20.866 -18.968 1.00 17.94 114 PRO A N 1
ATOM 827 C CA . PRO A 1 114 ? 16.645 20.038 -18.833 1.00 17.89 114 PRO A CA 1
ATOM 828 C C . PRO A 1 114 ? 17.518 20.410 -17.633 1.00 17.44 114 PRO A C 1
ATOM 829 O O . PRO A 1 114 ? 17.401 21.514 -17.095 1.00 17.60 114 PRO A O 1
ATOM 833 N N . ASN A 1 115 ? 18.381 19.479 -17.232 1.00 17.77 115 ASN A N 1
ATOM 834 C CA . ASN A 1 115 ? 19.331 19.686 -16.135 1.00 17.82 115 ASN A CA 1
ATOM 835 C C . ASN A 1 115 ? 18.658 19.895 -14.773 1.00 18.33 115 ASN A C 1
ATOM 836 O O . ASN A 1 115 ? 19.185 20.600 -13.910 1.00 18.75 115 ASN A O 1
ATOM 841 N N . PHE A 1 116 ? 17.495 19.270 -14.593 1.00 18.51 116 PHE A N 1
ATOM 842 C CA . PHE A 1 116 ? 16.776 19.270 -13.315 1.00 19.16 116 PHE A CA 1
ATOM 843 C C . PHE A 1 116 ? 16.363 20.677 -12.879 1.00 19.57 116 PHE A C 1
ATOM 844 O O . PHE A 1 116 ? 16.626 21.099 -11.750 1.00 20.07 116 PHE A O 1
ATOM 852 N N . THR A 1 117 ? 15.707 21.388 -13.794 1.00 19.66 117 THR A N 1
ATOM 853 C CA . THR A 1 117 ? 15.232 22.750 -13.551 1.00 19.94 117 THR A CA 1
ATOM 854 C C . THR A 1 117 ? 13.760 22.886 -13.943 1.00 20.26 117 THR A C 1
ATOM 855 O O . THR A 1 117 ? 13.192 21.994 -14.578 1.00 19.91 117 THR A O 1
ATOM 859 N N . GLY A 1 118 ? 13.153 24.007 -13.561 1.00 20.63 118 GLY A N 1
ATOM 860 C CA . GLY A 1 118 ? 11.737 24.257 -13.827 1.00 21.27 118 GLY A CA 1
ATOM 861 C C . GLY A 1 118 ? 10.842 23.554 -12.824 1.00 21.81 118 GLY A C 1
ATOM 862 O O . GLY A 1 118 ? 11.284 23.200 -11.728 1.00 22.18 118 GLY A O 1
ATOM 863 N N . LYS A 1 119 ? 9.578 23.360 -13.197 1.00 22.79 119 LYS A N 1
ATOM 864 C CA . LYS A 1 119 ? 8.622 22.639 -12.356 1.00 23.45 119 LYS A CA 1
ATOM 865 C C . LYS A 1 119 ? 9.021 21.170 -12.262 1.00 23.67 119 LYS A C 1
ATOM 866 O O . LYS A 1 119 ? 9.539 20.603 -13.225 1.00 21.59 119 LYS A O 1
ATOM 872 N N . LYS A 1 120 ? 8.777 20.561 -11.104 1.00 24.72 120 LYS A N 1
ATOM 873 C CA . LYS A 1 120 ? 9.092 19.150 -10.895 1.00 25.75 120 LYS A CA 1
ATOM 874 C C . LYS A 1 120 ? 7.930 18.386 -10.269 1.00 25.98 120 LYS A C 1
ATOM 875 O O . LYS A 1 120 ? 6.988 18.982 -9.742 1.00 26.23 120 LYS A O 1
ATOM 881 N N . MET A 1 121 ? 8.013 17.061 -10.341 1.00 25.96 121 MET A N 1
ATOM 882 C CA . MET A 1 121 ? 7.066 16.178 -9.670 1.00 26.16 121 MET A CA 1
ATOM 883 C C . MET A 1 121 ? 7.804 14.966 -9.110 1.00 24.98 121 MET A C 1
ATOM 884 O O . MET A 1 121 ? 8.411 14.200 -9.860 1.00 23.67 121 MET A O 1
ATOM 889 N N . GLU A 1 122 ? 7.746 14.806 -7.791 1.00 23.90 122 GLU A N 1
ATOM 890 C CA . GLU A 1 122 ? 8.355 13.664 -7.118 1.00 23.81 122 GLU A CA 1
ATOM 891 C C . GLU A 1 122 ? 7.337 12.537 -6.986 1.00 22.24 122 GLU A C 1
ATOM 892 O O . GLU A 1 122 ? 6.263 12.730 -6.410 1.00 22.79 122 GLU A O 1
ATOM 898 N N . ILE A 1 123 ? 7.676 11.368 -7.526 1.00 19.74 123 ILE A N 1
ATOM 899 C CA . ILE A 1 123 ? 6.855 10.169 -7.377 1.00 19.43 123 ILE A CA 1
ATOM 900 C C . ILE A 1 123 ? 7.574 9.205 -6.443 1.00 17.72 123 ILE A C 1
ATOM 901 O O . ILE A 1 123 ? 8.728 8.849 -6.686 1.00 16.72 123 ILE A O 1
ATOM 906 N N . ILE A 1 124 ? 6.888 8.785 -5.382 1.00 17.47 124 ILE A N 1
ATOM 907 C CA . ILE A 1 124 ? 7.453 7.853 -4.410 1.00 17.68 124 ILE A CA 1
ATOM 908 C C . ILE A 1 124 ? 6.666 6.542 -4.407 1.00 16.12 124 ILE A C 1
ATOM 909 O O . ILE A 1 124 ? 5.477 6.527 -4.084 1.00 16.67 124 ILE A O 1
ATOM 914 N N . ASP A 1 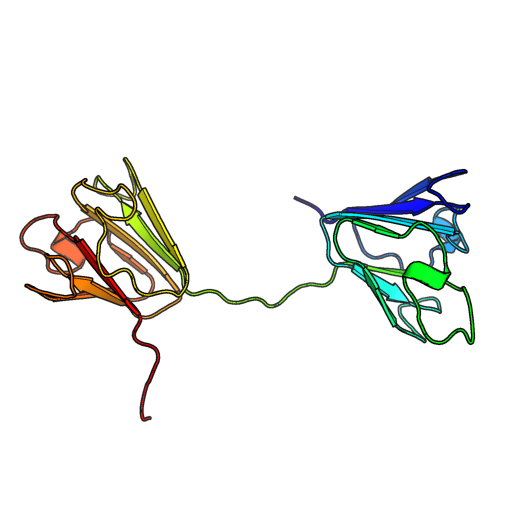125 ? 7.339 5.455 -4.790 1.00 16.24 125 ASP A N 1
ATOM 915 C CA . ASP A 1 125 ? 6.805 4.084 -4.717 1.00 16.99 125 ASP A CA 1
ATOM 916 C C . ASP A 1 125 ? 5.668 3.759 -5.699 1.00 16.60 125 ASP A C 1
ATOM 917 O O . ASP A 1 125 ? 5.748 2.774 -6.431 1.00 17.06 125 ASP A O 1
ATOM 922 N N . ASP A 1 126 ? 4.620 4.578 -5.718 1.00 17.51 126 ASP A N 1
ATOM 923 C CA . ASP A 1 126 ? 3.395 4.239 -6.448 1.00 18.46 126 ASP A CA 1
ATOM 924 C C . ASP A 1 126 ? 3.498 4.456 -7.956 1.00 18.28 126 ASP A C 1
ATOM 925 O O . ASP A 1 126 ? 4.337 5.222 -8.433 1.00 20.12 126 ASP A O 1
ATOM 930 N N . ASP A 1 127 ? 2.630 3.765 -8.694 1.00 17.44 127 ASP A N 1
ATOM 931 C CA . ASP A 1 127 ? 2.435 4.024 -10.118 1.00 16.30 127 ASP A CA 1
ATOM 932 C C . ASP A 1 127 ? 1.605 5.289 -10.290 1.00 15.86 127 ASP A C 1
ATOM 933 O O . ASP A 1 127 ? 0.778 5.619 -9.436 1.00 16.27 127 ASP A O 1
ATOM 938 N N . VAL A 1 128 ? 1.828 5.989 -11.399 1.00 13.49 128 VAL A N 1
ATOM 939 C CA . VAL A 1 128 ? 1.080 7.200 -11.725 1.00 13.39 128 VAL A CA 1
ATOM 940 C C . VAL A 1 128 ? 0.585 7.104 -13.172 1.00 12.77 128 VAL A C 1
ATOM 941 O O . VAL A 1 128 ? 1.335 7.400 -14.102 1.00 12.05 128 VAL A O 1
ATOM 945 N N . PRO A 1 129 ? -0.678 6.677 -13.367 1.00 12.34 129 PRO A N 1
ATOM 946 C CA . PRO A 1 129 ? -1.222 6.522 -14.719 1.00 12.10 129 PRO A CA 1
ATOM 947 C C . PRO A 1 129 ? -1.597 7.836 -15.414 1.00 12.13 129 PRO A C 1
ATOM 948 O O . PRO A 1 129 ? -1.880 7.829 -16.613 1.00 11.29 129 PRO A O 1
ATOM 952 N N . SER A 1 130 ? -1.611 8.942 -14.670 1.00 12.42 130 SER A N 1
ATOM 953 C CA . SER A 1 130 ? -1.942 10.251 -15.232 1.00 12.80 130 SER A CA 1
ATOM 954 C C . SER A 1 130 ? -1.190 11.372 -14.512 1.00 13.75 130 SER A C 1
ATOM 955 O O . SER A 1 130 ? -1.413 11.617 -13.325 1.00 13.85 130 SER A O 1
ATOM 958 N N . PHE A 1 131 ? -0.298 12.040 -15.241 1.00 13.80 131 PHE A N 1
ATOM 959 C CA . PHE A 1 131 ? 0.441 13.192 -14.717 1.00 14.59 131 PHE A CA 1
ATOM 960 C C . PHE A 1 131 ? -0.477 14.403 -14.536 1.00 14.80 131 PHE A C 1
ATOM 961 O O . PHE A 1 131 ? -0.320 15.168 -13.583 1.00 16.41 131 PHE A O 1
ATOM 969 N N . HIS A 1 132 ? -1.424 14.572 -15.458 1.00 15.90 132 HIS A N 1
ATOM 970 C CA . HIS A 1 132 ? -2.413 15.653 -15.380 1.00 16.78 132 HIS A CA 1
ATOM 971 C C . HIS A 1 132 ? -3.307 15.545 -14.144 1.00 18.20 132 HIS A C 1
ATOM 972 O O . HIS A 1 132 ? -3.758 16.561 -13.613 1.00 18.42 132 HIS A O 1
ATOM 979 N N . ALA A 1 133 ? -3.561 14.317 -13.692 1.00 18.67 133 ALA A N 1
ATOM 980 C CA . ALA A 1 133 ? -4.353 14.082 -12.480 1.00 20.11 133 ALA A CA 1
ATOM 981 C C . ALA A 1 133 ? -3.684 14.647 -11.221 1.00 22.52 133 ALA A C 1
ATOM 982 O O . ALA A 1 133 ? -4.358 14.895 -10.219 1.00 22.84 133 ALA A O 1
ATOM 984 N N . HIS A 1 134 ? -2.367 14.845 -11.279 1.00 24.15 134 HIS A N 1
ATOM 985 C CA . HIS A 1 134 ? -1.618 15.493 -10.197 1.00 25.24 134 HIS A CA 1
ATOM 986 C C . HIS A 1 134 ? -1.281 16.957 -10.507 1.00 25.73 134 HIS A C 1
ATOM 987 O O . HIS A 1 134 ? -0.434 17.558 -9.843 1.00 27.53 134 HIS A O 1
ATOM 994 N N . GLY A 1 135 ? -1.949 17.530 -11.506 1.00 25.84 135 GLY A N 1
ATOM 995 C CA . GLY A 1 135 ? -1.728 18.921 -11.892 1.00 25.39 135 GLY A CA 1
ATOM 996 C C . GLY A 1 135 ? -0.445 19.186 -12.665 1.00 25.68 135 GLY A C 1
ATOM 997 O O . GLY A 1 135 ? -0.082 20.345 -12.872 1.00 26.81 135 GLY A O 1
ATOM 998 N N . TYR A 1 136 ? 0.240 18.126 -13.095 1.00 23.79 136 TYR A N 1
ATOM 999 C CA . TYR A 1 136 ? 1.453 18.266 -13.899 1.00 23.32 136 TYR A CA 1
ATOM 1000 C C . TYR A 1 136 ? 1.108 18.091 -15.377 1.00 23.60 136 TYR A C 1
ATOM 1001 O O . TYR A 1 136 ? 0.987 16.968 -15.870 1.00 22.62 136 TYR A O 1
ATOM 1010 N N . GLN A 1 137 ? 0.938 19.215 -16.071 1.00 23.51 137 GLN A N 1
ATOM 1011 C CA . GLN A 1 137 ? 0.627 19.218 -17.500 1.00 24.62 137 GLN A CA 1
ATOM 1012 C C . GLN A 1 137 ? 1.814 19.709 -18.331 1.00 24.41 137 GLN A C 1
ATOM 1013 O O . GLN A 1 137 ? 1.681 19.949 -19.533 1.00 25.50 137 GLN A O 1
ATOM 1019 N N . GLU A 1 138 ? 2.972 19.844 -17.689 1.00 24.04 138 GLU A N 1
ATOM 1020 C CA . GLU A 1 138 ? 4.167 20.369 -18.342 1.00 23.53 138 GLU A CA 1
ATOM 1021 C C . GLU A 1 138 ? 4.894 19.267 -19.103 1.00 22.87 138 GLU A C 1
ATOM 1022 O O . GLU A 1 138 ? 4.604 18.081 -18.932 1.00 21.40 138 GLU A O 1
ATOM 1028 N N . LYS A 1 139 ? 5.837 19.676 -19.947 1.00 22.14 139 LYS A N 1
ATOM 1029 C CA . LYS A 1 139 ? 6.733 18.743 -20.624 1.00 21.47 139 LYS A CA 1
ATOM 1030 C C . LYS A 1 139 ? 7.709 18.140 -19.613 1.00 19.67 139 LYS A C 1
ATOM 1031 O O . LYS A 1 139 ? 7.896 18.688 -18.527 1.00 18.73 139 LYS A O 1
ATOM 1037 N N . VAL A 1 140 ? 8.314 17.008 -19.965 1.00 18.55 140 VAL A N 1
ATOM 1038 C CA . VAL A 1 140 ? 9.320 16.367 -19.114 1.00 17.89 140 VAL A CA 1
ATOM 1039 C C . VAL A 1 140 ? 10.645 16.287 -19.867 1.00 17.56 140 VAL A C 1
ATOM 1040 O O . VAL A 1 140 ? 10.814 15.445 -20.751 1.00 17.98 140 VAL A O 1
ATOM 1044 N N . SER A 1 141 ? 11.578 17.166 -19.505 1.00 16.92 141 SER A N 1
ATOM 1045 C CA . SER A 1 141 ? 12.854 17.289 -20.210 1.00 17.08 141 SER A CA 1
ATOM 1046 C C . SER A 1 141 ? 14.031 16.630 -19.485 1.00 16.34 141 SER A C 1
ATOM 1047 O O . SER A 1 141 ? 15.069 16.395 -20.099 1.00 17.63 141 SER A O 1
ATOM 1050 N N . SER A 1 142 ? 13.883 16.344 -18.192 1.00 15.62 142 SER A N 1
ATOM 1051 C CA . SER A 1 142 ? 14.934 15.656 -17.434 1.00 15.09 142 SER A CA 1
ATOM 1052 C C . SER A 1 142 ? 14.370 14.852 -16.264 1.00 15.34 142 SER A C 1
ATOM 1053 O O . SER A 1 142 ? 13.320 15.191 -15.714 1.00 15.36 142 SER A O 1
ATOM 1056 N N . VAL A 1 143 ? 15.080 13.785 -15.898 1.00 15.60 143 VAL A N 1
ATOM 1057 C CA . VAL A 1 143 ? 14.633 12.854 -14.862 1.00 16.38 143 VAL A CA 1
ATOM 1058 C C . VAL A 1 143 ? 15.793 12.432 -13.962 1.00 17.00 143 VAL A C 1
ATOM 1059 O O . VAL A 1 143 ? 16.867 12.079 -14.452 1.00 17.40 143 VAL A O 1
ATOM 1063 N N . ARG A 1 144 ? 15.563 12.464 -12.650 1.00 18.05 144 ARG A N 1
ATOM 1064 C CA . ARG A 1 144 ? 16.516 11.937 -11.676 1.00 18.36 144 ARG A CA 1
ATOM 1065 C C . ARG A 1 144 ? 15.902 10.750 -10.942 1.00 17.34 144 ARG A C 1
ATOM 1066 O O . ARG A 1 144 ? 14.961 10.912 -10.161 1.00 15.77 144 ARG A O 1
ATOM 1074 N N . VAL A 1 145 ? 16.455 9.567 -11.206 1.00 16.79 145 VAL A N 1
ATOM 1075 C CA . VAL A 1 145 ? 16.034 8.316 -10.552 1.00 16.86 145 VAL A CA 1
ATOM 1076 C C . VAL A 1 145 ? 16.968 8.064 -9.368 1.00 16.69 145 VAL A C 1
ATOM 1077 O O . VAL A 1 145 ? 18.136 7.682 -9.47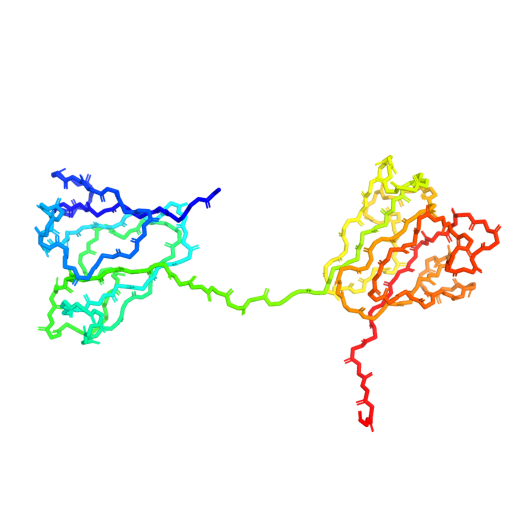9 1.00 16.31 145 VAL A O 1
ATOM 1081 N N . GLN A 1 146 ? 16.425 8.376 -8.178 1.00 15.00 146 GLN A N 1
ATOM 1082 C CA . GLN A 1 146 ? 17.245 8.161 -6.966 1.00 15.00 146 GLN A CA 1
ATOM 1083 C C . GLN A 1 146 ? 17.174 6.737 -6.513 1.00 15.00 146 GLN A C 1
ATOM 1084 O O . GLN A 1 146 ? 18.204 6.157 -6.120 1.00 18.08 146 GLN A O 1
ATOM 1090 N N . SER A 1 147 ? 16.003 6.089 -6.702 1.00 16.55 147 SER A N 1
ATOM 1091 C CA . SER A 1 147 ? 16.009 4.620 -6.411 1.00 16.59 147 SER A CA 1
ATOM 1092 C C . SER A 1 147 ? 14.776 3.969 -7.075 1.00 15.78 147 SER A C 1
ATOM 1093 O O . SER A 1 147 ? 13.736 4.667 -7.072 1.00 14.98 147 SER A O 1
ATOM 1096 N N . GLY A 1 148 ? 14.864 2.688 -7.460 1.00 15.75 148 GLY A N 1
ATOM 1097 C CA . GLY A 1 148 ? 13.761 1.996 -8.121 1.00 14.69 148 GLY A CA 1
ATOM 1098 C C . GLY A 1 148 ? 13.992 1.815 -9.609 1.00 14.68 148 GLY A C 1
ATOM 1099 O O . GLY A 1 148 ? 14.908 2.406 -10.184 1.00 14.05 148 GLY A O 1
ATOM 1100 N N . THR A 1 149 ? 13.152 0.985 -10.224 1.00 13.74 149 THR A N 1
ATOM 1101 C CA . THR A 1 149 ? 13.188 0.734 -11.662 1.00 13.67 149 THR A CA 1
ATOM 1102 C C . THR A 1 149 ? 11.838 1.128 -12.249 1.00 13.65 149 THR A C 1
ATOM 1103 O O . THR A 1 149 ? 10.814 0.536 -11.908 1.00 12.93 149 THR A O 1
ATOM 1107 N N . TRP A 1 150 ? 11.846 2.126 -13.131 1.00 12.51 150 TRP A N 1
ATOM 1108 C CA . TRP A 1 150 ? 10.613 2.734 -13.631 1.00 12.51 150 TRP A CA 1
ATOM 1109 C C . TRP A 1 150 ? 10.521 2.668 -15.150 1.00 12.83 150 TRP A C 1
ATOM 1110 O O . TRP A 1 150 ? 11.537 2.570 -15.839 1.00 12.45 150 TRP A O 1
ATOM 1121 N N . VAL A 1 151 ? 9.292 2.727 -15.660 1.00 12.15 151 VAL A N 1
ATOM 1122 C CA . VAL A 1 151 ? 9.046 2.879 -17.093 1.00 11.70 151 VAL A CA 1
ATOM 1123 C C . VAL A 1 151 ? 8.167 4.106 -17.314 1.00 11.93 151 VAL A C 1
ATOM 1124 O O . VAL A 1 151 ? 7.036 4.155 -16.833 1.00 11.91 151 VAL A O 1
ATOM 1128 N N . GLY A 1 152 ? 8.696 5.093 -18.033 1.00 11.03 152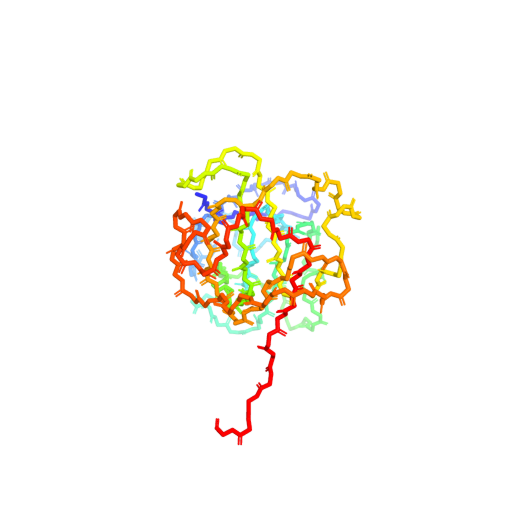 GLY A N 1
ATOM 1129 C CA . GLY A 1 152 ? 7.941 6.292 -18.391 1.00 10.57 152 GLY A CA 1
ATOM 1130 C C . GLY A 1 152 ? 7.276 6.128 -19.744 1.00 11.34 152 GLY A C 1
ATOM 1131 O O . GLY A 1 152 ? 7.818 5.465 -20.631 1.00 11.56 152 GLY A O 1
ATOM 1132 N N . TYR A 1 153 ? 6.101 6.735 -19.902 1.00 11.55 153 TYR A N 1
ATOM 1133 C CA . TYR A 1 153 ? 5.323 6.626 -21.136 1.00 11.29 153 TYR A CA 1
ATOM 1134 C C . TYR A 1 153 ? 4.878 7.998 -21.626 1.00 11.76 153 TYR A C 1
ATOM 1135 O O . TYR A 1 153 ? 4.673 8.912 -20.828 1.00 10.97 153 TYR A O 1
ATOM 1144 N N . GLN A 1 154 ? 4.714 8.125 -22.941 1.00 11.57 154 GLN A N 1
ATOM 1145 C CA . GLN A 1 154 ? 4.301 9.385 -23.558 1.00 11.77 154 GLN A CA 1
ATOM 1146 C C . GLN A 1 154 ? 2.907 9.829 -23.123 1.00 12.19 154 GLN A C 1
ATOM 1147 O O . GLN A 1 154 ? 2.683 11.012 -22.869 1.00 12.36 154 GLN A O 1
ATOM 1153 N N . TYR A 1 155 ? 1.979 8.877 -23.042 1.00 11.97 155 TYR A N 1
ATOM 1154 C CA . TYR A 1 155 ? 0.562 9.182 -22.843 1.00 12.00 155 TYR A CA 1
ATOM 1155 C C . TYR A 1 155 ? 0.017 8.531 -21.570 1.00 11.40 155 TYR A C 1
ATOM 1156 O O . TYR A 1 155 ? 0.646 7.623 -21.024 1.00 10.92 155 TYR A O 1
ATOM 1165 N N . PRO A 1 156 ? -1.155 8.997 -21.089 1.00 11.85 156 PRO A N 1
ATOM 1166 C CA . PRO A 1 156 ? -1.721 8.434 -19.860 1.00 12.08 156 PRO A CA 1
ATOM 1167 C C . PRO A 1 156 ? -2.171 6.984 -20.020 1.00 12.10 156 PRO A C 1
ATOM 1168 O O . PRO A 1 156 ? -2.560 6.572 -21.114 1.00 12.10 156 PRO A O 1
ATOM 1172 N N . GLY A 1 157 ? -2.120 6.228 -18.927 1.00 12.07 157 GLY A N 1
ATOM 1173 C CA . GLY A 1 157 ? -2.477 4.813 -18.941 1.00 11.43 157 GLY A CA 1
ATOM 1174 C C . GLY A 1 157 ? -1.400 3.932 -19.549 1.00 11.14 157 GLY A C 1
ATOM 1175 O O . GLY A 1 157 ? -1.699 2.871 -20.101 1.00 9.75 157 GLY A O 1
ATOM 1176 N N . TYR A 1 158 ? -0.148 4.377 -19.442 1.00 9.99 158 TYR A N 1
ATOM 1177 C CA . TYR A 1 158 ? 1.020 3.605 -19.878 1.00 10.80 158 TYR A CA 1
ATOM 1178 C C . TYR A 1 158 ? 0.977 3.279 -21.374 1.00 11.34 158 TYR A C 1
ATOM 1179 O O . TYR A 1 158 ? 1.175 2.130 -21.779 1.00 11.97 158 TYR A O 1
ATOM 1188 N N . ARG A 1 159 ? 0.729 4.306 -22.186 1.00 11.74 159 ARG A N 1
ATOM 1189 C CA . ARG A 1 159 ? 0.610 4.154 -23.637 1.00 11.85 159 ARG A CA 1
ATOM 1190 C C . ARG A 1 159 ? 1.690 4.942 -24.378 1.00 11.62 159 ARG A C 1
ATOM 1191 O O . ARG A 1 159 ? 2.239 5.910 -23.851 1.00 11.44 159 ARG A O 1
ATOM 1199 N N . GLY A 1 160 ? 1.976 4.521 -25.609 1.00 11.75 160 GLY A N 1
ATOM 1200 C CA . GLY A 1 160 ? 2.964 5.186 -26.459 1.00 11.70 160 GLY A CA 1
ATOM 1201 C C . GLY A 1 160 ? 4.356 4.602 -26.305 1.00 11.67 160 GLY A C 1
ATOM 1202 O O . GLY A 1 160 ? 4.511 3.440 -25.925 1.00 12.95 160 GLY A O 1
ATOM 1203 N N . LEU A 1 161 ? 5.369 5.410 -26.612 1.00 12.02 161 LEU A N 1
ATOM 1204 C CA . LEU A 1 161 ? 6.766 4.991 -26.484 1.00 12.29 161 LEU A CA 1
ATOM 1205 C C . LEU A 1 161 ? 7.146 4.788 -25.021 1.00 11.90 161 LEU A C 1
ATOM 1206 O O . LEU A 1 161 ? 6.695 5.528 -24.147 1.00 10.89 161 LEU A O 1
ATOM 1211 N N . GLN A 1 162 ? 7.985 3.785 -24.771 1.00 12.07 162 GLN A N 1
ATOM 1212 C CA . GLN A 1 162 ? 8.392 3.414 -23.418 1.00 12.78 162 GLN A CA 1
ATOM 1213 C C . GLN A 1 162 ? 9.817 3.877 -23.148 1.00 12.67 162 GLN A C 1
ATOM 1214 O O . GLN A 1 162 ? 10.677 3.796 -24.028 1.00 12.79 162 GLN A O 1
ATOM 1220 N N . TYR A 1 163 ? 10.062 4.355 -21.929 1.00 11.70 163 TYR A N 1
ATOM 1221 C CA . TYR A 1 163 ? 11.394 4.792 -21.514 1.00 12.19 163 TYR A CA 1
ATOM 1222 C C . TYR A 1 163 ? 11.762 4.137 -20.186 1.00 12.21 163 TYR A C 1
ATOM 1223 O O . TYR A 1 163 ? 11.198 4.477 -19.145 1.00 11.89 163 TYR A O 1
ATOM 1232 N N . LEU A 1 164 ? 12.694 3.187 -20.230 1.00 12.38 164 LEU A N 1
ATOM 1233 C CA . LEU A 1 164 ? 13.172 2.514 -19.024 1.00 12.81 164 LEU A CA 1
ATOM 1234 C C . LEU A 1 164 ? 14.081 3.457 -18.240 1.00 13.31 164 LEU A C 1
ATOM 1235 O O . LEU A 1 164 ? 15.172 3.803 -18.697 1.00 14.81 164 LEU A O 1
ATOM 1240 N N . LEU A 1 165 ? 13.620 3.864 -17.059 1.00 12.98 165 LEU A N 1
ATOM 1241 C CA . LEU A 1 165 ? 14.325 4.835 -16.229 1.00 13.13 1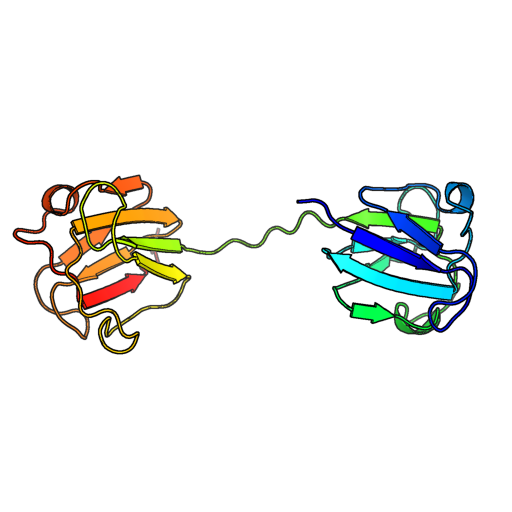65 LEU A CA 1
ATOM 1242 C C . LEU A 1 165 ? 14.883 4.149 -14.986 1.00 13.60 165 LEU A C 1
ATOM 1243 O O . LEU A 1 165 ? 14.126 3.685 -14.131 1.00 12.57 165 LEU A O 1
ATOM 1248 N N . GLU A 1 166 ? 16.210 4.093 -14.898 1.00 14.34 166 GLU A N 1
ATOM 1249 C CA . GLU A 1 166 ? 16.905 3.386 -13.823 1.00 14.92 166 GLU A CA 1
ATOM 1250 C C . GLU A 1 166 ? 17.794 4.353 -13.050 1.00 15.30 166 GLU A C 1
ATOM 1251 O O . GLU A 1 166 ? 18.006 5.485 -13.486 1.00 14.43 166 GLU A O 1
ATOM 1257 N N . LYS A 1 167 ? 18.318 3.899 -11.911 1.00 16.83 167 LYS A N 1
ATOM 1258 C CA . LYS A 1 167 ? 19.072 4.771 -11.004 1.00 17.82 167 LYS A CA 1
ATOM 1259 C C . LYS A 1 167 ? 20.147 5.566 -11.740 1.00 17.44 167 LYS A C 1
ATOM 1260 O O . LYS A 1 167 ? 21.018 4.991 -12.396 1.00 17.07 167 LYS A O 1
ATOM 1266 N N . GLY A 1 168 ? 20.075 6.889 -11.619 1.00 17.59 168 GLY A N 1
ATOM 1267 C CA . GLY A 1 168 ? 21.019 7.785 -12.276 1.00 17.95 168 GLY A CA 1
ATOM 1268 C C . GLY A 1 168 ? 20.386 9.101 -12.683 1.00 18.51 168 GLY A C 1
ATOM 1269 O O . GLY A 1 168 ? 19.255 9.409 -12.298 1.00 17.95 168 GLY A O 1
ATOM 1270 N N . ASP A 1 169 ? 21.129 9.870 -13.474 1.00 19.12 169 ASP A N 1
ATOM 1271 C CA . ASP A 1 169 ? 20.712 11.197 -13.911 1.00 19.81 169 ASP A CA 1
ATOM 1272 C C . ASP A 1 169 ? 20.458 11.221 -15.415 1.00 20.00 169 ASP A C 1
ATOM 1273 O O . ASP A 1 169 ? 21.313 10.809 -16.201 1.00 22.09 169 ASP A O 1
ATOM 1278 N N . TYR A 1 170 ? 19.276 11.698 -15.803 1.00 18.46 170 TYR A N 1
ATOM 1279 C CA . TYR A 1 170 ? 18.945 11.935 -17.205 1.00 17.76 170 TYR A CA 1
ATOM 1280 C C . TYR A 1 170 ? 18.740 13.436 -17.399 1.00 17.59 170 TYR A C 1
ATOM 1281 O O . TYR A 1 170 ? 17.629 13.943 -17.251 1.00 16.17 170 TYR A O 1
ATOM 1290 N N . LYS A 1 171 ? 19.823 14.140 -17.723 1.00 18.03 171 LYS A N 1
ATOM 1291 C CA . LYS A 1 171 ? 19.804 15.606 -17.809 1.00 18.81 171 LYS A CA 1
ATOM 1292 C C . LYS A 1 171 ? 19.042 16.149 -19.022 1.00 17.47 171 LYS A C 1
ATOM 1293 O O . LYS A 1 171 ? 18.676 17.325 -19.047 1.00 16.37 171 LYS A O 1
ATOM 1299 N N . ASP A 1 172 ? 18.821 15.300 -20.025 1.00 17.56 172 ASP A N 1
ATOM 1300 C CA . ASP A 1 172 ? 17.984 15.647 -21.173 1.00 17.89 172 ASP A CA 1
ATOM 1301 C C . ASP A 1 172 ? 17.053 14.478 -21.492 1.00 17.54 172 ASP A C 1
ATOM 1302 O O . ASP A 1 172 ? 17.360 13.330 -21.167 1.00 16.90 172 ASP A O 1
ATOM 1307 N N . SER A 1 173 ? 15.917 14.773 -22.120 1.00 18.47 173 SER A N 1
ATOM 1308 C CA . SER A 1 173 ? 14.945 13.738 -22.484 1.00 18.55 173 SER A CA 1
ATOM 1309 C C . SER A 1 173 ? 15.486 12.768 -23.538 1.00 18.66 173 SER A C 1
ATOM 1310 O O . SER A 1 173 ? 15.020 11.632 -23.637 1.00 18.48 173 SER A O 1
ATOM 1313 N N . SER A 1 174 ? 16.467 13.220 -24.318 1.00 18.59 174 SER A N 1
ATOM 1314 C CA . SER A 1 174 ? 17.153 12.362 -25.284 1.00 18.65 174 SER A CA 1
ATOM 1315 C C . SER A 1 174 ? 17.986 11.268 -24.607 1.00 18.08 174 SER A C 1
ATOM 1316 O O . SER A 1 174 ? 18.263 10.235 -25.218 1.00 18.93 174 SER A O 1
ATOM 1319 N N . ASP A 1 175 ? 18.383 11.499 -23.354 1.00 17.12 175 ASP A N 1
ATOM 1320 C CA . ASP A 1 175 ? 19.165 10.517 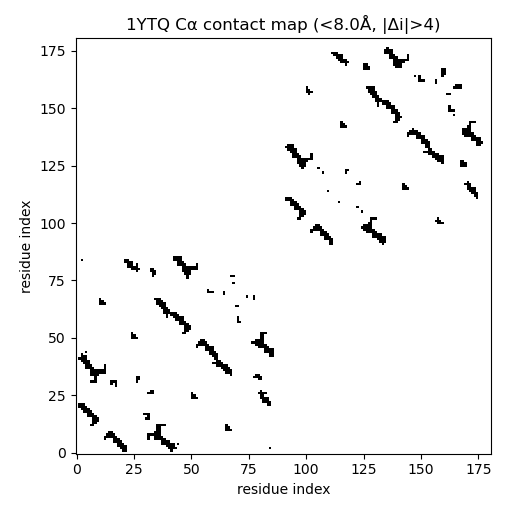-22.597 1.00 17.32 175 ASP A CA 1
ATOM 1321 C C . ASP A 1 175 ? 18.366 9.251 -22.272 1.00 16.68 175 ASP A C 1
ATOM 1322 O O . ASP A 1 175 ? 18.945 8.166 -22.200 1.00 17.52 175 ASP A O 1
ATOM 1327 N N . PHE A 1 176 ? 17.052 9.383 -22.075 1.00 17.27 176 PHE A N 1
ATOM 1328 C CA . PHE A 1 176 ? 16.182 8.202 -21.932 1.00 17.49 176 PHE A CA 1
ATOM 1329 C C . PHE A 1 176 ? 15.414 7.860 -23.222 1.00 18.10 176 PHE A C 1
ATOM 1330 O O . PHE A 1 176 ? 14.363 7.218 -23.181 1.00 16.69 176 PHE A O 1
ATOM 1338 N N . GLY A 1 177 ? 15.964 8.275 -24.362 1.00 18.33 177 GLY A N 1
ATOM 1339 C CA . GLY A 1 177 ? 15.491 7.829 -25.672 1.00 19.41 177 GLY A CA 1
ATOM 1340 C C . GLY A 1 177 ? 14.181 8.420 -26.161 1.00 19.91 177 GLY A C 1
ATOM 1341 O O . GLY A 1 177 ? 13.525 7.834 -27.025 1.00 21.48 177 GLY A O 1
ATOM 1342 N N . ALA A 1 178 ? 13.799 9.577 -25.624 1.00 20.09 178 ALA A N 1
ATOM 1343 C CA . ALA A 1 178 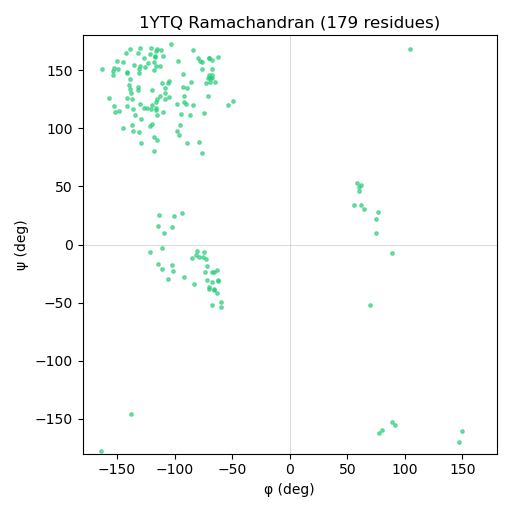? 12.565 10.243 -26.037 1.00 20.75 178 ALA A CA 1
ATOM 1344 C C . ALA A 1 178 ? 12.833 11.174 -27.221 1.00 22.20 178 ALA A C 1
ATOM 1345 O O . ALA A 1 178 ? 13.812 11.923 -27.205 1.00 22.64 178 ALA A O 1
ATOM 1347 N N . PRO A 1 179 ? 11.966 11.132 -28.252 1.00 22.67 179 PRO A N 1
ATOM 1348 C CA . PRO A 1 179 ? 12.129 12.021 -29.404 1.00 22.82 179 PRO A CA 1
ATOM 1349 C C . PRO A 1 179 ? 11.777 13.471 -29.068 1.00 23.20 179 PRO A C 1
ATOM 1350 O O . PRO A 1 179 ? 12.343 14.396 -29.654 1.00 24.00 179 PRO A O 1
ATOM 1354 N N . HIS A 1 180 ? 10.844 13.652 -28.135 1.00 21.75 180 HIS A N 1
ATOM 1355 C CA . HIS A 1 180 ? 10.491 14.969 -27.612 1.00 21.79 180 HIS A CA 1
ATOM 1356 C C . HIS A 1 180 ? 10.144 14.836 -26.12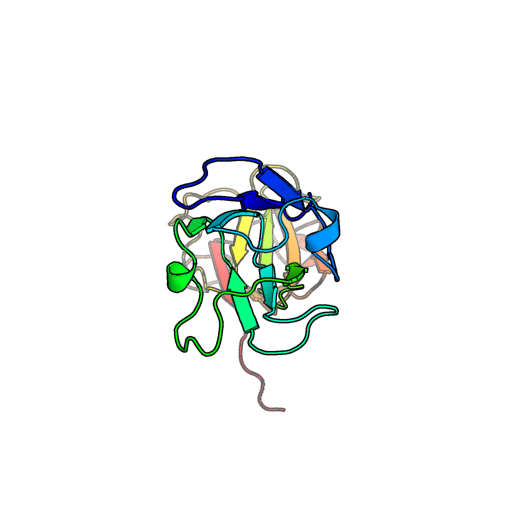6 1.00 20.82 180 HIS A C 1
ATOM 1357 O O . HIS A 1 180 ? 9.773 13.750 -25.674 1.00 18.50 180 HIS A O 1
ATOM 1364 N N . PRO A 1 181 ? 10.261 15.937 -25.360 1.00 19.59 181 PRO A N 1
ATOM 1365 C CA . PRO A 1 181 ? 10.118 15.843 -23.909 1.00 19.36 181 PRO A CA 1
ATOM 1366 C C . PRO A 1 181 ? 8.657 15.705 -23.472 1.00 18.66 181 PRO A C 1
ATOM 1367 O O . PRO A 1 181 ? 8.039 16.679 -23.047 1.00 19.41 181 PRO A O 1
ATOM 1371 N N . GLN A 1 182 ? 8.112 14.495 -23.590 1.00 18.05 182 GLN A N 1
ATOM 1372 C CA . GLN A 1 182 ? 6.737 14.226 -23.169 1.00 17.33 182 GLN A CA 1
ATOM 1373 C C . GLN A 1 182 ? 6.641 12.913 -22.397 1.00 16.16 182 GLN A C 1
ATOM 1374 O O . GLN A 1 182 ? 6.918 11.842 -22.939 1.00 16.47 182 GLN A O 1
ATOM 1380 N N . VAL A 1 183 ? 6.255 13.016 -21.127 1.00 14.70 183 VAL A N 1
ATOM 1381 C CA . VAL A 1 183 ? 5.947 11.855 -20.294 1.00 13.56 183 VAL A CA 1
ATOM 1382 C C . VAL A 1 183 ? 4.686 12.170 -19.492 1.00 13.61 183 VAL A C 1
ATOM 1383 O O . VAL A 1 183 ? 4.634 13.183 -18.792 1.00 12.26 183 VAL A O 1
ATOM 1387 N N . GLN A 1 184 ? 3.676 11.308 -19.602 1.00 12.44 184 GLN A N 1
ATOM 1388 C CA . GLN A 1 184 ? 2.397 11.515 -18.913 1.00 12.45 184 GLN A CA 1
ATOM 1389 C C . GLN A 1 184 ? 1.990 10.386 -17.962 1.00 11.92 184 GLN A C 1
ATOM 1390 O O . GLN A 1 184 ? 0.988 10.512 -17.254 1.00 12.67 184 GLN A O 1
ATOM 1396 N N . SER A 1 185 ? 2.747 9.292 -17.944 1.00 11.72 185 SER A N 1
ATOM 1397 C CA . SER A 1 185 ? 2.505 8.216 -16.986 1.00 11.33 185 SER A CA 1
ATOM 1398 C C . SER A 1 185 ? 3.779 7.431 -16.694 1.00 12.15 185 SER A C 1
ATOM 1399 O O . SER A 1 185 ? 4.629 7.254 -17.570 1.00 11.62 185 SER A O 1
ATOM 1402 N N . VAL A 1 186 ? 3.900 6.976 -15.450 1.00 12.18 186 VAL A N 1
ATOM 1403 C CA . VAL A 1 186 ? 5.064 6.225 -14.991 1.00 12.86 186 VAL A CA 1
ATOM 1404 C C . VAL A 1 186 ? 4.603 5.084 -14.088 1.00 13.07 186 VAL A C 1
ATOM 1405 O O . VAL A 1 186 ? 3.721 5.273 -13.249 1.00 12.83 186 VAL A O 1
ATOM 1409 N N . ARG A 1 187 ? 5.196 3.904 -14.266 1.00 12.04 187 ARG A N 1
ATOM 1410 C CA . ARG A 1 187 ? 4.958 2.780 -13.361 1.00 13.39 187 ARG A CA 1
ATOM 1411 C C . ARG A 1 187 ? 6.275 2.151 -12.916 1.00 13.53 187 ARG A C 1
ATOM 1412 O O . ARG A 1 187 ? 7.248 2.129 -13.672 1.00 12.65 187 ARG A O 1
ATOM 1420 N N . ARG A 1 188 ? 6.291 1.639 -11.688 1.00 13.16 188 ARG A N 1
ATOM 1421 C CA . ARG A 1 188 ? 7.485 1.022 -11.119 1.00 13.83 188 ARG A CA 1
ATOM 1422 C C . ARG A 1 188 ? 7.492 -0.482 -11.366 1.00 14.09 188 ARG A C 1
ATOM 1423 O O . ARG A 1 188 ? 6.473 -1.154 -11.193 1.00 13.81 188 ARG A O 1
ATOM 1431 N N . ILE A 1 189 ? 8.650 -0.998 -11.770 1.00 14.34 189 ILE A N 1
ATOM 1432 C CA . ILE A 1 189 ? 8.851 -2.432 -11.942 1.00 15.45 189 ILE A CA 1
ATOM 1433 C C . ILE A 1 189 ? 9.264 -3.016 -10.593 1.00 16.62 189 ILE A C 1
ATOM 1434 O O . ILE A 1 189 ? 10.363 -2.749 -10.103 1.00 15.89 189 ILE A O 1
ATOM 1439 N N . ARG A 1 190 ? 8.375 -3.811 -10.003 1.00 16.95 190 ARG A N 1
ATOM 1440 C CA . ARG A 1 190 ? 8.538 -4.291 -8.629 1.00 18.51 190 ARG A CA 1
ATOM 1441 C C . ARG A 1 190 ? 9.047 -5.728 -8.536 1.00 20.15 190 ARG A C 1
ATOM 1442 O O . ARG A 1 190 ? 9.626 -6.114 -7.518 1.00 21.41 190 ARG A O 1
ATOM 1450 N N . ASP A 1 191 ? 8.836 -6.511 -9.593 1.00 20.31 191 ASP A N 1
ATOM 1451 C CA . ASP A 1 191 ? 9.104 -7.947 -9.560 1.00 21.73 191 ASP A CA 1
ATOM 1452 C C . ASP A 1 191 ? 10.265 -8.349 -10.466 1.00 22.12 191 ASP A C 1
ATOM 1453 O O . ASP A 1 191 ? 10.562 -7.677 -11.456 1.00 19.21 191 ASP A O 1
ATOM 1458 N N . MET A 1 192 ? 10.911 -9.455 -10.107 1.00 23.86 192 MET A N 1
ATOM 1459 C CA . MET A 1 192 ? 12.027 -10.010 -10.868 1.00 25.70 192 MET A CA 1
ATOM 1460 C C . MET A 1 192 ? 12.135 -11.500 -10.545 1.00 26.71 192 MET A C 1
ATOM 1461 O O . MET A 1 192 ? 12.233 -11.876 -9.375 1.00 27.21 192 MET A O 1
ATOM 1466 N N . GLN A 1 193 ? 12.125 -12.340 -11.578 1.00 27.28 193 GLN A N 1
ATOM 1467 C CA . GLN A 1 193 ? 12.029 -13.795 -11.400 1.00 29.00 193 GLN A CA 1
ATOM 1468 C C . GLN A 1 193 ? 13.385 -14.519 -11.359 1.00 30.60 193 GLN A C 1
ATOM 1469 O O . GLN A 1 193 ? 13.468 -15.703 -11.698 1.00 32.39 193 GLN A O 1
ATOM 1475 N N . TRP A 1 194 ? 14.437 -13.823 -10.930 1.00 32.38 194 TRP A N 1
ATOM 1476 C CA . TRP A 1 194 ? 15.762 -14.435 -10.801 1.00 33.06 194 TRP A CA 1
ATOM 1477 C C . TRP A 1 194 ? 16.680 -13.610 -9.901 1.00 34.03 194 TRP A C 1
ATOM 1478 O O . TRP A 1 194 ? 16.536 -12.391 -9.796 1.00 34.17 194 TRP A O 1
#

Secondary structure (DSSP, 8-state):
---EEEEESSTTS-S-EEEESS-BS-GGGGT-SS-SEEEEEE--EEEEEETTTEEEEEEE-SEEE-SGGGS-SS-S-----EEEE--------EEEEEEETTTEEEEEEEESS-BS-SGGGT--S---EEEE-SS-EEEEEETTTEEEEEEE-SEEE-SGGGGT-SSS---EEEE------

GO terms:
  GO:0007601 visual perception (P, TAS)
  GO:0042802 identical protein binding (F, IPI)
  GO:0005515 protein binding (F, IPI)

Organism: Homo sapiens (NCBI:txid9606)

B-factor: mean 21.4, std 8.4, range [9.75, 57.7]

Solvent-accessible surface area: 10538 Å² total; per-residue (Å²): 217,95,37,73,0,27,0,24,82,102,73,92,52,102,44,91,48,61,79,15,77,23,102,17,73,47,0,122,149,12,51,2,94,109,2,10,0,0,43,2,73,24,40,36,0,8,0,16,13,82,37,98,44,124,43,52,128,9,87,0,105,164,28,125,39,35,104,71,63,45,21,18,127,79,159,156,30,42,24,1,22,0,0,87,29,53,198,87,122,82,149,90,63,44,0,14,0,15,42,50,65,88,32,67,48,84,105,23,79,9,69,42,97,51,8,70,30,1,81,83,122,45,3,123,64,96,0,4,0,0,86,3,92,32,21,48,0,12,0,9,9,93,63,39,68,163,44,92,124,5,99,0,86,168,31,83,35,114,56,9,72,85,13,58,8,95,80,42,56,2,30,0,0,90,35,64,122,114,142,167,247

Foldseek 3Di:
DFWWKKFAQAFPRDHDIAIDRFKDQFCVVRVRRQGFWMATQGAFKKWAQHGPRDHDIWTRDHGIGRGLCSGDPDDPDSGTTIMGGDPDDDDWWWKKFAQAFPRDHDIDIDIRFWFQFPVVVVDPGFTFWMAGCAFWKWWAQHGPRDHDIFTDHHDIGRGPVSRPDPGRGTTTMGTDDDDDD

CATH classification: 2.60.20.10 (+1 more: 2.60.20.10)

Radius of gyration: 24.27 Å; Cα contacts (8 Å, |Δi|>4): 465; chains: 1; bounding box: 28×39×66 Å

Sequence (181 aa):
LNPKIIIFEQENFQGHSHELNGPCPNLKETGVEKAGSVLVQAGPWVGYEQANCKGEQFVFEKGEYPRWDSWTSSRRTDSLSSLRPIKVDSQEHKIILYENPNFTGKKMEIIDDDVPSFHAHGYQEKVSSVRVQSGTWVGYQYPGYRGLQYLLEKGDYKDSSDFGAPHPQVQSVRRIRDMQW

Nearest PDB structures (foldseek):
  1ytq-assembly1_A  TM=1.006E+00  e=2.549E-35  Homo sapiens
  1blb-assembly1_B-2  TM=9.787E-01  e=2.742E-29  Bos taurus
  3qk3-assembly1_C  TM=4.996E-01  e=5.845E-24  Homo sapiens
  1oki-assembly1_B  TM=4.905E-01  e=6.488E-24  Homo sapiens
  3qk3-assembly1_A  TM=4.935E-01  e=7.589E-24  Homo sapiens

InterPro domains:
  IPR001064 Beta/gamma crystallin [PF00030] (18-100)
  IPR001064 Beta/gamma crystallin [PF00030] (108-190)
  IPR001064 Beta/gamma crystallin [PR01367] (54-73)
  IPR001064 Beta/gamma crystallin [PR01367] (74-88)
  IPR001064 Beta/gamma crystallin [PR01367] (109-128)
  IPR001064 Beta/gamma crystallin [PR01367] (168-177)
  IPR001064 Beta/gamma crystallin [PS50915] (17-56)
  IPR001064 Beta/gamma crystallin [PS50915] (57-101)
  IPR001064 Beta/gamma crystallin [PS50915] (107-148)
  IPR001064 Beta/gamma crystallin [PS50915] (149-191)
  IPR001064 Beta/gamma crystallin [SM00247] (18-100)
  IPR001064 Beta/gamma crystallin [SM00247] (108-190)
  IPR011024 Gamma-crystallin-like [SSF49695] (17-191)
  IPR050252 Beta/Gamma-Crystallin [PTHR11818] (18-204)